Protein AF-A0A813K002-F1 (afdb_monomer_lite)

Sequence (263 aa):
MLYAHAAGFAHCDGTLGTASQSVSTLNSEQSSLESALAECVAQESSLQSTKNLLHEELTAYLQALQPPSSMMPEQRAPTPDMDDFIAQNLEFFKTLNSSYASLKEHISTVEAEVEAKTASCEQEELIFDAKFCLWKTEVENAKTNYLHCRQSAETLYEETLKTAHSNAEGRRADLEALRKVQCYLKMLLDGTTQEKMNECNDVQHTHSSLDIAEPQVPDINQVLLDGLGAPGSRVQCTAAGGGQSPESPYGTSPYGTSLTGRV

Foldseek 3Di:
DLVVLLVLLVVLVVLLVVLLVVLVVLVVVLVVLVVVLVVLVVVLVVLVVVLVVLVVVLVVVVVPDDQPDPDQDPDPDPDPSNVVNCVSNVVSVVVVVVVNVVSVVVSVVSVVVSVVSVVVSVVSVVVSQVSLLVSQVSLVVSVVSSVVSVVVSVVVSVVVVVVLVVVLVVVQVVVLVVQLVVQVVVCVVVDHDPVSNVVSVPDDDDSVVSDDDRDDRDDDPVVSSVSSDDRDPPHDNDPPDPPDPPDDDDDDDDDDDDPDDDD

Radius of gyration: 44.64 Å; chains: 1; bounding box: 105×26×134 Å

pLDDT: mean 87.49, std 17.19, range [30.66, 98.56]

Structure (mmCIF, N/CA/C/O backbone):
data_AF-A0A813K002-F1
#
_entry.id   AF-A0A813K002-F1
#
loop_
_atom_site.group_PDB
_atom_site.id
_atom_site.type_symbol
_atom_site.label_atom_id
_atom_site.label_alt_id
_atom_site.label_comp_id
_atom_site.label_asym_id
_atom_site.label_entity_id
_atom_site.label_seq_id
_atom_site.pdbx_PDB_ins_code
_atom_site.Cartn_x
_atom_site.Cartn_y
_atom_site.Cartn_z
_atom_site.occupancy
_atom_site.B_iso_or_equiv
_atom_site.auth_seq_id
_atom_site.auth_comp_id
_atom_site.auth_asym_id
_atom_site.auth_atom_id
_atom_site.pdbx_PDB_model_num
ATOM 1 N N . MET A 1 1 ? 25.008 7.504 -30.160 1.00 74.25 1 MET A N 1
ATOM 2 C CA . MET A 1 1 ? 23.577 7.206 -29.930 1.00 74.25 1 MET A CA 1
ATOM 3 C C . MET A 1 1 ? 23.386 6.013 -29.003 1.00 74.25 1 MET A C 1
ATOM 5 O O . MET A 1 1 ? 22.700 6.195 -28.016 1.00 74.25 1 MET A O 1
ATOM 9 N N . LEU A 1 2 ? 24.045 4.861 -29.204 1.00 80.75 2 LEU A N 1
ATOM 10 C CA . LEU A 1 2 ? 23.924 3.693 -28.301 1.00 80.75 2 LEU A CA 1
ATOM 11 C C . LEU A 1 2 ? 24.142 4.009 -26.808 1.00 80.75 2 LEU A C 1
ATOM 13 O O . LEU A 1 2 ? 23.328 3.628 -25.975 1.00 80.75 2 LEU A O 1
ATOM 17 N N . TYR A 1 3 ? 25.159 4.810 -26.473 1.00 80.94 3 TYR A N 1
ATOM 18 C CA . TYR A 1 3 ? 25.384 5.280 -25.097 1.00 80.94 3 TYR A CA 1
ATOM 19 C C . TYR A 1 3 ? 24.247 6.144 -24.521 1.00 80.94 3 TYR A C 1
ATOM 21 O O . TYR A 1 3 ? 24.050 6.163 -23.311 1.00 80.94 3 TYR A O 1
ATOM 29 N N . ALA A 1 4 ? 23.483 6.847 -25.363 1.00 81.25 4 ALA A N 1
ATOM 30 C CA . ALA A 1 4 ? 22.322 7.616 -24.913 1.00 81.25 4 ALA A CA 1
ATOM 31 C C . ALA A 1 4 ? 21.137 6.695 -24.575 1.00 81.25 4 ALA A C 1
ATOM 33 O O . ALA A 1 4 ? 20.413 6.969 -23.625 1.00 81.25 4 ALA A O 1
ATOM 34 N N . HIS A 1 5 ? 20.978 5.575 -25.287 1.00 84.75 5 HIS A N 1
ATOM 35 C CA . HIS A 1 5 ? 19.976 4.556 -24.946 1.00 84.75 5 HIS A CA 1
ATOM 36 C C . HIS A 1 5 ? 20.356 3.788 -23.680 1.00 84.75 5 HIS A C 1
ATOM 38 O O . HIS A 1 5 ? 19.490 3.517 -22.855 1.00 84.75 5 HIS A O 1
ATOM 44 N N . ALA A 1 6 ? 21.654 3.550 -23.458 1.00 80.19 6 ALA A N 1
ATOM 45 C CA . ALA A 1 6 ? 22.145 2.979 -22.205 1.00 80.19 6 ALA A CA 1
ATOM 46 C C . ALA A 1 6 ? 21.775 3.844 -20.977 1.00 80.19 6 ALA A C 1
ATOM 48 O O . ALA A 1 6 ? 21.464 3.315 -19.911 1.00 80.19 6 ALA A O 1
ATOM 49 N N . ALA A 1 7 ? 21.722 5.174 -21.134 1.00 87.62 7 ALA A N 1
ATOM 50 C CA . ALA A 1 7 ? 21.249 6.081 -20.085 1.00 87.62 7 ALA A CA 1
ATOM 51 C C . ALA A 1 7 ? 19.740 5.939 -19.787 1.00 87.62 7 ALA A C 1
ATOM 53 O O . ALA A 1 7 ? 19.305 6.275 -18.686 1.00 87.62 7 ALA A O 1
ATOM 54 N N . GLY A 1 8 ? 18.947 5.404 -20.725 1.00 92.44 8 GLY A N 1
ATOM 55 C CA . GLY A 1 8 ? 17.525 5.113 -20.522 1.00 92.44 8 GLY A CA 1
ATOM 56 C C . GLY A 1 8 ? 17.287 4.075 -19.423 1.00 92.44 8 GLY A C 1
ATOM 57 O O . GLY A 1 8 ? 16.381 4.240 -18.612 1.00 92.44 8 GLY A O 1
ATOM 58 N N . PHE A 1 9 ? 18.155 3.066 -19.313 1.00 94.94 9 PHE A N 1
ATOM 59 C CA . PHE A 1 9 ? 18.071 2.077 -18.234 1.00 94.94 9 PHE A CA 1
ATOM 60 C C . PHE A 1 9 ? 18.327 2.701 -16.859 1.00 94.94 9 PHE A C 1
ATOM 62 O O . PHE A 1 9 ? 17.550 2.484 -15.931 1.00 94.94 9 PHE A O 1
ATOM 69 N N . ALA A 1 10 ? 19.358 3.547 -16.754 1.00 93.19 10 ALA A N 1
ATOM 70 C CA . ALA A 1 10 ? 19.657 4.281 -15.526 1.00 93.19 10 ALA A CA 1
ATOM 71 C C . ALA A 1 10 ? 18.519 5.241 -15.134 1.00 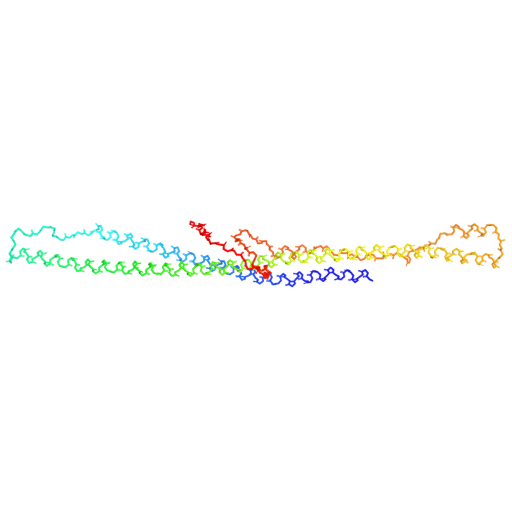93.19 10 ALA A C 1
ATOM 73 O O . ALA A 1 10 ? 18.250 5.432 -13.949 1.00 93.19 10 ALA A O 1
ATOM 74 N N . HIS A 1 11 ? 17.817 5.819 -16.116 1.00 95.25 11 HIS A N 1
ATOM 75 C CA . HIS A 1 11 ? 16.618 6.614 -15.861 1.00 95.25 11 HIS A CA 1
ATOM 76 C C . HIS A 1 11 ? 15.485 5.768 -15.259 1.00 95.25 11 HIS A C 1
ATOM 78 O O . HIS A 1 11 ? 14.897 6.185 -14.262 1.00 95.25 11 HIS A O 1
ATOM 84 N N . CYS A 1 12 ? 15.218 4.573 -15.799 1.00 97.31 12 CYS A N 1
ATOM 85 C CA . CYS A 1 12 ? 14.218 3.662 -15.233 1.00 97.31 12 CYS A CA 1
ATOM 86 C C . CYS A 1 12 ? 14.555 3.268 -13.787 1.00 97.31 12 CYS A C 1
ATOM 88 O O . CYS A 1 12 ? 13.679 3.315 -12.924 1.00 97.31 12 CYS A O 1
ATOM 90 N N . ASP A 1 13 ? 15.819 2.936 -13.506 1.00 96.31 13 ASP A N 1
ATOM 91 C CA . ASP A 1 13 ? 16.272 2.602 -12.150 1.00 96.31 13 ASP A CA 1
ATOM 92 C C . ASP A 1 13 ? 16.155 3.804 -11.198 1.00 96.31 13 ASP A C 1
ATOM 94 O O . ASP A 1 13 ? 15.746 3.648 -10.048 1.00 96.31 13 ASP A O 1
ATOM 98 N N . GLY A 1 14 ? 16.453 5.016 -11.678 1.00 96.25 14 GLY A N 1
ATOM 99 C CA . GLY A 1 14 ? 16.272 6.253 -10.918 1.00 96.25 14 GLY A CA 1
ATOM 100 C C . GLY A 1 14 ? 14.809 6.508 -10.547 1.00 96.25 14 GLY A C 1
ATOM 101 O O . GLY A 1 14 ? 14.509 6.768 -9.382 1.00 96.25 14 GLY A O 1
ATOM 102 N N . THR A 1 15 ? 13.891 6.364 -11.507 1.00 96.81 15 THR A N 1
ATOM 103 C CA . THR A 1 15 ? 12.445 6.498 -11.267 1.00 96.81 15 THR A CA 1
ATOM 104 C C . THR A 1 15 ? 11.938 5.438 -10.287 1.00 96.81 15 THR A C 1
ATOM 106 O O . THR A 1 15 ? 11.175 5.768 -9.378 1.00 96.81 15 THR A O 1
ATOM 109 N N . LEU A 1 16 ? 12.400 4.186 -10.405 1.00 97.50 16 LEU A N 1
ATOM 110 C CA . LEU A 1 16 ? 12.093 3.131 -9.432 1.00 97.50 16 LEU A CA 1
ATOM 111 C C . LEU A 1 16 ? 12.633 3.474 -8.038 1.00 97.50 16 LEU A C 1
ATOM 113 O O . LEU A 1 16 ? 11.936 3.266 -7.050 1.00 97.50 16 LEU A O 1
ATOM 117 N N . GLY A 1 17 ? 13.837 4.042 -7.945 1.00 97.12 17 GLY A N 1
ATOM 118 C CA . GLY A 1 17 ? 14.416 4.504 -6.684 1.00 97.12 17 GLY A CA 1
ATOM 119 C C . GLY A 1 17 ? 13.569 5.582 -6.000 1.00 97.12 17 GLY A C 1
ATOM 120 O O . GLY A 1 17 ? 13.331 5.506 -4.795 1.00 97.12 17 GLY A O 1
ATOM 121 N N . THR A 1 18 ? 13.052 6.555 -6.755 1.00 96.25 18 THR A N 1
ATOM 122 C CA . THR A 1 18 ? 12.118 7.563 -6.222 1.00 96.25 18 THR A CA 1
ATOM 123 C C . THR A 1 18 ? 10.795 6.935 -5.783 1.00 96.25 18 THR A C 1
ATOM 125 O O . THR A 1 18 ? 10.321 7.216 -4.681 1.00 96.25 18 THR A O 1
ATOM 128 N N . ALA A 1 19 ? 10.219 6.047 -6.598 1.00 96.44 19 ALA A N 1
ATOM 129 C CA . ALA A 1 19 ? 8.988 5.341 -6.247 1.00 96.44 19 ALA A CA 1
ATOM 130 C C . ALA A 1 19 ? 9.165 4.476 -4.985 1.00 96.44 19 ALA A C 1
ATOM 132 O O . ALA A 1 19 ? 8.300 4.467 -4.113 1.00 96.44 19 ALA A O 1
ATOM 133 N N . SER A 1 20 ? 10.320 3.823 -4.834 1.00 96.94 20 SER A N 1
ATOM 134 C CA . SER A 1 20 ? 10.667 3.010 -3.664 1.00 96.94 20 SER A CA 1
ATOM 135 C C . SER A 1 20 ? 10.669 3.816 -2.363 1.00 96.94 20 SER A C 1
ATOM 137 O O . SER A 1 20 ? 10.179 3.326 -1.348 1.00 96.94 20 SER A O 1
ATOM 139 N N . GLN A 1 21 ? 11.123 5.073 -2.385 1.00 95.94 21 GLN A N 1
ATOM 140 C CA . GLN A 1 21 ? 11.045 5.950 -1.209 1.00 95.94 21 GLN A CA 1
ATOM 141 C C . GLN A 1 21 ? 9.592 6.248 -0.821 1.00 95.94 21 GLN A C 1
ATOM 143 O O . GLN A 1 21 ? 9.239 6.155 0.353 1.00 95.94 21 GLN A O 1
ATOM 148 N N . SER A 1 22 ? 8.737 6.557 -1.801 1.00 95.00 22 SER A N 1
ATOM 149 C CA . SER A 1 22 ? 7.310 6.802 -1.556 1.00 95.00 22 SER A CA 1
ATOM 150 C C . SER A 1 22 ? 6.605 5.556 -1.011 1.00 95.00 22 SER A C 1
ATOM 152 O O . SER A 1 22 ? 5.901 5.641 -0.004 1.00 95.00 22 SER A O 1
ATOM 154 N N . VAL A 1 23 ? 6.866 4.393 -1.614 1.00 97.31 23 VAL A N 1
ATOM 155 C CA . VAL A 1 23 ? 6.368 3.092 -1.154 1.00 97.31 23 VAL A CA 1
ATOM 156 C C . VAL A 1 23 ? 6.836 2.788 0.269 1.00 97.31 23 VAL A C 1
ATOM 158 O O . VAL A 1 23 ? 6.033 2.349 1.086 1.00 97.31 23 VAL A O 1
ATOM 161 N N . SER A 1 24 ? 8.103 3.058 0.599 1.00 95.94 24 SER A N 1
ATOM 162 C CA . SER A 1 24 ? 8.643 2.839 1.945 1.00 95.94 24 SER A CA 1
ATOM 163 C C . SER A 1 24 ? 7.945 3.703 2.996 1.00 95.94 24 SER A C 1
ATOM 165 O O . SER A 1 24 ? 7.662 3.215 4.090 1.00 95.94 24 SER A O 1
ATOM 167 N N . THR A 1 25 ? 7.653 4.968 2.683 1.00 96.44 25 THR A N 1
ATOM 168 C CA . THR A 1 25 ? 6.896 5.850 3.583 1.00 96.44 25 THR A CA 1
ATOM 169 C C . THR A 1 25 ? 5.492 5.302 3.813 1.00 96.44 25 THR A C 1
ATOM 171 O O . THR A 1 25 ? 5.093 5.118 4.962 1.00 96.44 25 THR A O 1
ATOM 174 N N . LEU A 1 26 ? 4.775 4.947 2.743 1.00 96.56 26 LEU A N 1
ATOM 175 C CA . LEU A 1 26 ? 3.428 4.377 2.843 1.00 96.56 26 LEU A CA 1
ATOM 176 C C . LEU A 1 26 ? 3.405 3.058 3.627 1.00 96.56 26 LEU A C 1
ATOM 178 O O . LEU A 1 26 ? 2.508 2.858 4.441 1.00 96.56 26 LEU A O 1
ATOM 182 N N . ASN A 1 27 ? 4.414 2.202 3.446 1.00 95.69 27 ASN A N 1
ATOM 183 C CA . ASN A 1 27 ? 4.572 0.966 4.213 1.00 95.69 27 ASN A CA 1
ATOM 184 C C . ASN A 1 27 ? 4.783 1.247 5.713 1.00 95.69 27 ASN A C 1
ATOM 186 O O . ASN A 1 27 ? 4.230 0.581 6.583 1.00 95.69 27 ASN A O 1
ATOM 190 N N . SER A 1 28 ? 5.575 2.267 6.053 1.00 96.06 28 SER A N 1
ATOM 191 C CA . SER A 1 28 ? 5.755 2.643 7.461 1.00 96.06 28 SER A CA 1
ATOM 192 C C . SER A 1 28 ? 4.461 3.179 8.087 1.00 96.06 28 SER A C 1
ATOM 194 O O . SER A 1 28 ? 4.125 2.805 9.212 1.00 96.06 28 SER A O 1
ATOM 196 N N . GLU A 1 29 ? 3.689 3.978 7.342 1.00 96.19 29 GLU A N 1
ATOM 197 C CA . GLU A 1 29 ? 2.395 4.500 7.791 1.00 96.19 29 GLU A CA 1
ATOM 198 C C . GLU A 1 29 ? 1.380 3.371 8.008 1.00 96.19 29 GLU A C 1
ATOM 200 O O . GLU A 1 29 ? 0.818 3.257 9.098 1.00 96.19 29 GLU A O 1
ATOM 205 N N . GLN A 1 30 ? 1.182 2.500 7.012 1.00 95.56 30 GLN A N 1
ATOM 206 C CA . GLN A 1 30 ? 0.268 1.359 7.129 1.00 95.56 30 GLN A CA 1
ATOM 207 C C . GLN A 1 30 ? 0.668 0.436 8.289 1.00 95.56 30 GLN A C 1
ATOM 209 O O . GLN A 1 30 ? -0.208 -0.024 9.015 1.00 95.56 30 GLN A O 1
ATOM 214 N N . SER A 1 31 ? 1.964 0.198 8.511 1.00 95.12 31 SER A N 1
ATOM 215 C CA . SER A 1 31 ? 2.426 -0.683 9.595 1.00 95.12 31 SER A CA 1
ATOM 216 C C . SER A 1 31 ? 2.142 -0.085 10.979 1.00 95.12 31 SER A C 1
ATOM 218 O O . SER A 1 31 ? 1.815 -0.806 11.925 1.00 95.12 31 SER A O 1
ATOM 220 N N . SER A 1 32 ? 2.222 1.245 11.104 1.00 96.94 32 SER A N 1
ATOM 221 C CA . SER A 1 32 ? 1.835 1.937 12.339 1.00 96.94 32 SER A CA 1
ATOM 222 C C . SER A 1 32 ? 0.329 1.845 12.603 1.00 96.94 32 SER A C 1
ATOM 224 O O . SER A 1 32 ? -0.073 1.562 13.730 1.00 96.94 32 SER A O 1
ATOM 226 N N . LEU A 1 33 ? -0.497 1.986 11.561 1.00 97.31 33 LEU A N 1
ATOM 227 C CA . LEU A 1 33 ? -1.952 1.845 11.650 1.00 97.31 33 LEU A CA 1
ATOM 228 C C . LEU A 1 33 ? -2.377 0.409 11.966 1.00 97.31 33 LEU A C 1
ATOM 230 O O . LEU A 1 33 ? -3.287 0.206 12.758 1.00 97.31 33 LEU A O 1
ATOM 234 N N . GLU A 1 34 ? -1.686 -0.587 11.411 1.00 96.00 34 GLU A N 1
ATOM 235 C CA . GLU A 1 34 ? -1.917 -1.995 11.743 1.00 96.00 34 GLU A CA 1
ATOM 236 C C . GLU A 1 34 ? -1.689 -2.270 13.232 1.00 96.00 34 GLU A C 1
ATOM 238 O O . GLU A 1 34 ? -2.457 -2.995 13.864 1.00 96.00 34 GLU A O 1
ATOM 243 N N . SER A 1 35 ? -0.641 -1.665 13.795 1.00 97.25 35 SER A N 1
ATOM 244 C CA . SER A 1 35 ? -0.315 -1.791 15.216 1.00 97.25 35 SER A CA 1
ATOM 245 C C . SER A 1 35 ? -1.354 -1.093 16.097 1.00 97.25 35 SER A C 1
ATOM 247 O O . SER A 1 35 ? -1.772 -1.665 17.101 1.00 97.25 35 SER A O 1
ATOM 249 N N . ALA A 1 36 ? -1.802 0.105 15.702 1.00 97.38 36 ALA A N 1
ATOM 250 C CA . ALA A 1 36 ? -2.853 0.844 16.404 1.00 97.38 36 ALA A CA 1
ATOM 251 C C . ALA A 1 36 ? -4.180 0.070 16.414 1.00 97.38 36 ALA A C 1
ATOM 253 O O . ALA A 1 36 ? -4.740 -0.163 17.483 1.00 97.38 36 ALA A O 1
ATOM 254 N N . LEU A 1 37 ? -4.601 -0.452 15.256 1.00 97.38 37 LEU A N 1
ATOM 255 C CA . LEU A 1 37 ? -5.804 -1.275 15.141 1.00 97.38 37 LEU A CA 1
ATOM 256 C C . LEU A 1 37 ? -5.721 -2.523 16.030 1.00 97.38 37 LEU A C 1
ATOM 258 O O . LEU A 1 37 ? -6.678 -2.858 16.727 1.00 97.38 37 LEU A O 1
ATOM 262 N N . ALA A 1 38 ? -4.571 -3.205 16.046 1.00 97.81 38 ALA A N 1
ATOM 263 C CA . ALA A 1 38 ? -4.367 -4.370 16.903 1.00 97.81 38 ALA A CA 1
ATOM 264 C C . ALA A 1 38 ? -4.489 -4.023 18.398 1.00 97.81 38 ALA A C 1
ATOM 266 O O . ALA A 1 38 ? -5.084 -4.786 19.163 1.00 97.81 38 ALA A O 1
ATOM 267 N N . GLU A 1 39 ? -3.961 -2.871 18.817 1.00 98.31 39 GLU A N 1
ATOM 268 C CA . GLU A 1 39 ? -4.123 -2.373 20.183 1.00 98.31 39 GLU A CA 1
ATOM 269 C C . GLU A 1 39 ? -5.584 -2.008 20.486 1.00 98.31 39 GLU A C 1
ATOM 271 O O . GLU A 1 39 ? -6.092 -2.353 21.556 1.00 98.31 39 GLU A O 1
ATOM 276 N N . CYS A 1 40 ? -6.287 -1.375 19.543 1.00 98.56 40 CYS A N 1
ATOM 277 C CA . CYS A 1 40 ? -7.695 -1.025 19.694 1.00 98.56 40 CYS A CA 1
ATOM 278 C C . CYS A 1 40 ? -8.559 -2.267 19.939 1.00 98.56 40 CYS A C 1
ATOM 280 O O . CYS A 1 40 ? -9.283 -2.319 20.936 1.00 98.56 40 CYS A O 1
ATOM 282 N N . VAL A 1 41 ? -8.403 -3.295 19.100 1.00 98.12 41 VAL A N 1
ATOM 283 C CA . VAL A 1 41 ? -9.121 -4.575 19.217 1.00 98.12 41 VAL A CA 1
ATOM 284 C C . VAL A 1 41 ? -8.798 -5.281 20.540 1.00 98.12 41 VAL A C 1
ATOM 286 O O . VAL A 1 41 ? -9.680 -5.858 21.178 1.00 98.12 41 VAL A O 1
ATOM 289 N N . ALA A 1 42 ? -7.548 -5.212 21.011 1.00 98.56 42 ALA A N 1
ATOM 290 C CA . ALA A 1 42 ? -7.178 -5.775 22.310 1.00 98.56 42 ALA A CA 1
ATOM 291 C C . ALA A 1 42 ? -7.877 -5.054 23.479 1.00 98.56 42 ALA A C 1
ATOM 293 O O . ALA A 1 42 ? -8.360 -5.701 24.412 1.00 98.56 42 ALA A O 1
ATOM 294 N N . GLN A 1 43 ? -7.963 -3.722 23.425 1.00 98.38 43 GLN A N 1
ATOM 295 C CA . GLN A 1 43 ? -8.665 -2.920 24.431 1.00 98.38 43 GLN A CA 1
ATOM 296 C C . GLN A 1 43 ? -10.179 -3.177 24.411 1.00 98.38 43 GLN A C 1
ATOM 298 O O . GLN A 1 43 ? -10.778 -3.347 25.473 1.00 98.38 43 GLN A O 1
ATOM 303 N N . GLU A 1 44 ? -10.788 -3.268 23.227 1.00 98.25 44 GLU A N 1
ATOM 304 C CA . GLU A 1 44 ? -12.198 -3.644 23.062 1.00 98.25 44 GLU A CA 1
ATOM 305 C C . GLU A 1 44 ? -12.485 -5.015 23.692 1.00 98.25 44 GLU A C 1
ATOM 307 O O . GLU A 1 44 ? -13.396 -5.155 24.509 1.00 98.25 44 GLU A O 1
ATOM 312 N N . SER A 1 45 ? -11.650 -6.015 23.395 1.00 98.44 45 SER A N 1
ATOM 313 C CA . SER A 1 45 ? -11.770 -7.359 23.969 1.00 98.44 45 SER A CA 1
ATOM 314 C C . SER A 1 45 ? -11.670 -7.356 25.502 1.00 98.44 45 SER A C 1
ATOM 316 O O . SER A 1 45 ? -12.416 -8.067 26.189 1.00 98.44 45 SER A O 1
ATOM 318 N N . SER A 1 46 ? -10.794 -6.516 26.064 1.00 98.38 46 SER A N 1
ATOM 319 C CA . SER A 1 46 ? -10.690 -6.332 27.514 1.00 98.38 46 SER A CA 1
ATOM 320 C C . SER A 1 46 ? -11.968 -5.732 28.109 1.00 98.38 46 SER A C 1
ATOM 322 O O . SER A 1 46 ? -12.444 -6.225 29.131 1.00 98.38 46 SER A O 1
ATOM 324 N N . LEU A 1 47 ? -12.545 -4.700 27.486 1.00 98.44 47 LEU A N 1
ATOM 325 C CA . LEU A 1 47 ? -13.803 -4.093 27.942 1.00 98.44 47 LEU A CA 1
ATOM 326 C C . LEU A 1 47 ? -14.968 -5.082 27.853 1.00 98.44 47 LEU A C 1
ATOM 328 O O . LEU A 1 47 ? -15.758 -5.195 28.790 1.00 98.44 47 LEU A O 1
ATOM 332 N N . GLN A 1 48 ? -15.034 -5.865 26.776 1.00 98.38 48 GLN A N 1
ATOM 333 C CA . GLN A 1 48 ? -16.042 -6.909 26.615 1.00 98.38 48 GLN A CA 1
ATOM 334 C C . GLN A 1 48 ? -15.927 -7.985 27.706 1.00 98.38 48 GLN A C 1
ATOM 336 O O . GLN A 1 48 ? -16.940 -8.471 28.215 1.00 98.38 48 GLN A O 1
ATOM 341 N N . SER A 1 49 ? -14.704 -8.326 28.115 1.00 98.50 49 SER A N 1
ATOM 342 C CA . SER A 1 49 ? -14.465 -9.246 29.232 1.00 98.50 49 SER A CA 1
ATOM 343 C C . SER A 1 49 ? -14.948 -8.657 30.562 1.00 98.50 49 SER A C 1
ATOM 345 O O . SER A 1 49 ? -15.656 -9.333 31.307 1.00 98.50 49 SER A O 1
ATOM 347 N N . THR A 1 50 ? -14.648 -7.383 30.837 1.00 98.38 50 THR A N 1
ATOM 348 C CA . THR A 1 50 ? -15.143 -6.668 32.029 1.00 98.38 50 THR A CA 1
ATOM 349 C C . THR A 1 50 ? -16.668 -6.607 32.062 1.00 98.38 50 THR A C 1
ATOM 351 O O . THR A 1 50 ? -17.274 -6.885 33.096 1.00 98.38 50 THR A O 1
ATOM 354 N N . LYS A 1 51 ? -17.303 -6.304 30.924 1.00 98.25 51 LYS A N 1
ATOM 355 C CA . LYS A 1 51 ? -18.762 -6.316 30.779 1.00 98.25 51 LYS A CA 1
ATOM 356 C C . LYS A 1 51 ? -19.344 -7.671 31.181 1.00 98.25 51 LYS A C 1
ATOM 358 O O . LYS A 1 51 ? -20.283 -7.721 31.971 1.00 98.25 51 LYS A O 1
ATOM 363 N N . ASN A 1 52 ? -18.783 -8.761 30.657 1.00 98.19 52 ASN A N 1
ATOM 364 C CA . ASN A 1 52 ? -19.254 -10.112 30.960 1.00 98.19 52 ASN A CA 1
ATOM 365 C C . ASN A 1 52 ? -19.107 -10.437 32.456 1.00 98.19 52 ASN A C 1
ATOM 367 O O . ASN A 1 52 ? -20.060 -10.920 33.062 1.00 98.19 52 ASN A O 1
ATOM 371 N N . LEU A 1 53 ? -17.966 -10.094 33.065 1.00 98.38 53 LEU A N 1
ATOM 372 C CA . LEU A 1 53 ? -17.730 -10.294 34.499 1.00 98.38 53 LEU A CA 1
ATOM 373 C C . LEU A 1 53 ? -18.734 -9.530 35.374 1.00 98.38 53 LEU A C 1
ATOM 375 O O . LEU A 1 53 ? -19.245 -10.090 36.338 1.00 98.38 53 LEU A O 1
ATOM 379 N N . LEU A 1 54 ? -19.067 -8.281 35.032 1.00 98.00 54 LEU A N 1
ATOM 380 C CA . LEU A 1 54 ? -20.065 -7.501 35.776 1.00 98.00 54 LEU A CA 1
ATOM 381 C C . LEU A 1 54 ? -21.477 -8.097 35.661 1.00 98.00 54 LEU A C 1
ATOM 383 O O . LEU A 1 54 ? -22.233 -8.102 36.634 1.00 98.00 54 LEU A O 1
ATOM 387 N N . HIS A 1 55 ? -21.839 -8.628 34.490 1.00 97.94 55 HIS A N 1
ATOM 388 C CA . HIS A 1 55 ? -23.106 -9.348 34.303 1.00 97.94 55 HIS A CA 1
ATOM 389 C C . HIS A 1 55 ? -23.157 -10.643 35.128 1.00 97.94 55 HIS A C 1
ATOM 391 O O . HIS A 1 55 ? -24.187 -10.953 35.739 1.00 97.94 55 HIS A O 1
ATOM 397 N N . GLU A 1 56 ? -22.050 -11.384 35.195 1.00 98.12 56 GLU A N 1
ATOM 398 C CA . GLU A 1 56 ? -21.913 -12.561 36.059 1.00 98.12 56 GLU A CA 1
ATOM 399 C C . GLU A 1 56 ? -22.004 -12.185 37.545 1.00 98.12 56 GLU A C 1
ATOM 401 O O . GLU A 1 56 ? -22.725 -12.842 38.297 1.00 98.12 56 GLU A O 1
ATOM 406 N N . GLU A 1 57 ? -21.352 -11.096 37.962 1.00 97.69 57 GLU A N 1
ATOM 407 C CA . GLU A 1 57 ? -21.399 -10.584 39.334 1.00 97.69 57 GLU A CA 1
ATOM 408 C C . GLU A 1 57 ? -22.817 -10.171 39.734 1.00 97.69 57 GLU A C 1
ATOM 410 O O . GLU A 1 57 ? -23.298 -10.579 40.791 1.00 97.69 57 GLU A O 1
ATOM 415 N N . LEU A 1 58 ? -23.531 -9.431 38.879 1.00 97.44 58 LEU A N 1
ATOM 416 C CA . LEU A 1 58 ? -24.929 -9.079 39.128 1.00 97.44 58 LEU A CA 1
ATOM 417 C C . LEU A 1 58 ? -25.812 -10.327 39.236 1.00 97.44 58 LEU A C 1
ATOM 419 O O . LEU A 1 58 ? -26.676 -10.406 40.113 1.00 97.44 58 LEU A O 1
ATOM 423 N N . THR A 1 59 ? -25.587 -11.319 38.375 1.00 97.88 59 THR A N 1
ATOM 424 C CA . THR A 1 59 ? -26.320 -12.589 38.417 1.00 97.88 59 THR A CA 1
ATOM 425 C C . THR A 1 59 ? -26.070 -13.325 39.734 1.00 97.88 59 THR A C 1
ATOM 427 O O . THR A 1 59 ? -27.024 -13.737 40.396 1.00 97.88 59 THR A O 1
ATOM 430 N N . ALA A 1 60 ? -24.808 -13.445 40.149 1.00 97.12 60 ALA A N 1
ATOM 431 C CA . ALA A 1 60 ? -24.427 -14.080 41.405 1.00 97.12 60 ALA A CA 1
ATOM 432 C C . ALA A 1 60 ? -24.973 -13.317 42.622 1.00 97.12 60 ALA A C 1
ATOM 434 O O . ALA A 1 60 ? -25.508 -13.933 43.544 1.00 97.12 60 ALA A O 1
ATOM 435 N N . TYR A 1 61 ? -24.905 -11.982 42.599 1.00 96.00 61 TYR A N 1
ATOM 436 C CA . TYR A 1 61 ? -25.466 -11.113 43.629 1.00 96.00 61 TYR A CA 1
ATOM 437 C C . TYR A 1 61 ? -26.957 -11.390 43.822 1.00 96.00 61 TYR A C 1
ATOM 439 O O . TYR A 1 61 ? -27.383 -11.676 44.938 1.00 96.00 61 TYR A O 1
ATOM 447 N N . LEU A 1 62 ? -27.736 -11.388 42.734 1.00 95.00 62 LEU A N 1
ATOM 448 C CA . LEU A 1 62 ? -29.176 -11.649 42.777 1.00 95.00 62 LEU A CA 1
ATOM 449 C C . LEU A 1 62 ? -29.508 -13.071 43.253 1.00 95.00 62 LEU A C 1
ATOM 451 O O . LEU A 1 62 ? -30.490 -13.258 43.970 1.00 95.00 62 LEU A O 1
ATOM 455 N N . GLN A 1 63 ? -28.696 -14.067 42.890 1.00 95.12 63 GLN A N 1
ATOM 456 C CA . GLN A 1 63 ? -28.868 -15.456 43.333 1.00 95.12 63 GLN A CA 1
ATOM 457 C C . GLN A 1 63 ? -28.532 -15.667 44.816 1.00 95.12 63 GLN A C 1
ATOM 459 O O . GLN A 1 63 ? -29.105 -16.552 45.450 1.00 95.12 63 GLN A O 1
ATOM 464 N N . ALA A 1 64 ? -27.620 -14.869 45.375 1.00 93.88 64 ALA A N 1
ATOM 465 C CA . ALA A 1 64 ? -27.196 -14.969 46.769 1.00 93.88 64 ALA A CA 1
ATOM 466 C C . ALA A 1 64 ? -28.158 -14.287 47.760 1.00 93.88 64 ALA A C 1
ATOM 468 O O . ALA A 1 64 ? -28.013 -14.455 48.973 1.00 93.88 64 ALA A O 1
ATOM 469 N N . LEU A 1 65 ? -29.131 -13.511 47.274 1.00 91.69 65 LEU A N 1
ATOM 470 C CA . LEU A 1 65 ? -30.062 -12.768 48.120 1.00 91.69 65 LEU A CA 1
ATOM 471 C C . LEU A 1 65 ? -30.928 -13.696 48.981 1.00 91.69 65 LEU A C 1
ATOM 473 O O . LEU A 1 65 ? -31.647 -14.558 48.476 1.00 91.69 65 LEU A O 1
ATOM 477 N N . GLN A 1 66 ? -30.929 -13.445 50.292 1.00 88.19 66 GLN A N 1
ATOM 478 C CA . GLN A 1 66 ? -31.817 -14.101 51.251 1.00 88.19 66 GLN A CA 1
ATOM 479 C C . GLN A 1 66 ? -32.635 -13.051 52.017 1.00 88.19 66 GLN A C 1
ATOM 481 O O . GLN A 1 66 ? -32.091 -12.392 52.904 1.00 88.19 66 GLN A O 1
ATOM 486 N N . PRO A 1 67 ? -33.925 -12.851 51.685 1.00 85.25 67 PRO A N 1
ATOM 487 C CA . PRO A 1 67 ? -34.768 -11.910 52.415 1.00 85.25 67 PRO A CA 1
ATOM 488 C C . PRO A 1 67 ? -35.001 -12.386 53.868 1.00 85.25 67 PRO A C 1
ATOM 490 O O . PRO A 1 67 ? -35.220 -13.582 54.074 1.00 85.25 67 PRO A O 1
ATOM 493 N N . PRO A 1 68 ? -35.024 -11.487 54.877 1.00 83.19 68 PRO A N 1
ATOM 494 C CA . PRO A 1 68 ? -35.090 -11.853 56.304 1.00 83.19 68 PRO A CA 1
ATOM 495 C C . PRO A 1 68 ? -36.351 -12.616 56.751 1.00 83.19 68 PRO A C 1
ATOM 497 O O . PRO A 1 68 ? -36.348 -13.236 57.809 1.00 83.19 68 PRO A O 1
ATOM 500 N N . SER A 1 69 ? -37.426 -12.563 55.958 1.00 76.81 69 SER A N 1
ATOM 501 C CA . SER A 1 69 ? -38.841 -12.547 56.363 1.00 76.81 69 SER A CA 1
ATOM 502 C C . SER A 1 69 ? -39.722 -12.813 55.140 1.00 76.81 69 SER A C 1
ATOM 504 O O . SER A 1 69 ? -40.314 -11.870 54.626 1.00 76.81 69 SER A O 1
ATOM 506 N N . SER A 1 70 ? -39.806 -14.044 54.619 1.00 70.31 70 SER A N 1
ATOM 507 C CA . SER A 1 70 ? -40.749 -14.365 53.529 1.00 70.31 70 SER A CA 1
ATOM 508 C C . SER A 1 70 ? -42.190 -14.579 54.012 1.00 70.31 70 SER A C 1
ATOM 510 O O . SER A 1 70 ? -43.114 -14.600 53.197 1.00 70.31 70 SER A O 1
ATOM 512 N N . MET A 1 71 ? -42.403 -14.719 55.327 1.00 76.88 71 MET A N 1
ATOM 513 C CA . MET A 1 71 ? -43.716 -14.941 55.927 1.00 76.88 71 MET A CA 1
ATOM 514 C C . MET A 1 71 ? -44.161 -13.702 56.697 1.00 76.88 71 MET A C 1
ATOM 516 O O . MET A 1 71 ? -43.640 -13.381 57.761 1.00 76.88 71 MET A O 1
ATOM 520 N N . MET A 1 72 ? -45.165 -13.022 56.151 1.00 84.06 72 MET A N 1
ATOM 521 C CA . MET A 1 72 ? -45.880 -11.959 56.850 1.00 84.06 72 MET A CA 1
ATOM 522 C C . MET A 1 72 ? -46.491 -12.508 58.154 1.00 84.06 72 MET A C 1
ATOM 524 O O . MET A 1 72 ? -47.079 -13.594 58.110 1.00 84.06 72 MET A O 1
ATOM 528 N N . PRO A 1 73 ? -46.406 -11.781 59.285 1.00 89.62 73 PRO A N 1
ATOM 529 C CA . PRO A 1 73 ? -47.028 -12.202 60.538 1.00 89.62 73 PRO A CA 1
ATOM 530 C C . PRO A 1 73 ? -48.524 -12.496 60.376 1.00 89.62 73 PRO A C 1
ATOM 532 O O . PRO A 1 73 ? -49.234 -11.808 59.636 1.00 89.62 73 PRO A O 1
ATOM 535 N N . GLU A 1 74 ? -49.008 -13.521 61.082 1.00 88.12 74 GLU A N 1
ATOM 536 C CA . GLU A 1 74 ? -50.392 -14.007 60.980 1.00 88.12 74 GLU A CA 1
ATOM 537 C C . GLU A 1 74 ? -51.406 -12.924 61.380 1.00 88.12 74 GLU A C 1
ATOM 539 O O . GLU A 1 74 ? -52.429 -12.720 60.718 1.00 88.12 74 GLU A O 1
ATOM 544 N N . GLN A 1 75 ? -51.080 -12.161 62.425 1.00 88.44 75 GLN A N 1
ATOM 545 C CA . GLN A 1 75 ? -51.892 -11.046 62.878 1.00 88.44 75 GLN A CA 1
ATOM 546 C C . GLN A 1 75 ? -51.530 -9.766 62.115 1.00 88.44 75 GLN A C 1
ATOM 548 O O . GLN A 1 75 ? -50.509 -9.130 62.358 1.00 88.44 75 GLN A O 1
ATOM 553 N N . ARG A 1 76 ? -52.418 -9.348 61.208 1.00 85.62 76 ARG A N 1
ATOM 554 C CA . ARG A 1 76 ? -52.288 -8.097 60.440 1.00 85.62 76 ARG A CA 1
ATOM 555 C C . ARG A 1 76 ? -52.794 -6.892 61.231 1.00 85.62 76 ARG A C 1
ATOM 557 O O . ARG A 1 76 ? -53.798 -6.279 60.877 1.00 85.62 76 ARG A O 1
ATOM 564 N N . ALA A 1 77 ? -52.117 -6.590 62.328 1.00 88.75 77 ALA A N 1
ATOM 565 C CA . ALA A 1 77 ? -52.407 -5.456 63.195 1.00 88.75 77 ALA A CA 1
ATOM 566 C C . ALA A 1 77 ? -51.092 -4.802 63.659 1.00 88.75 77 ALA A C 1
ATOM 568 O O . ALA A 1 77 ? -50.034 -5.393 63.450 1.00 88.75 77 ALA A O 1
ATOM 569 N N . PRO A 1 78 ? -51.135 -3.611 64.284 1.00 90.19 78 PRO A N 1
ATOM 570 C CA . PRO A 1 78 ? -49.966 -2.998 64.912 1.00 90.19 78 PRO A CA 1
ATOM 571 C C . PRO A 1 78 ? -49.518 -3.842 66.113 1.00 90.19 78 PRO A C 1
ATOM 573 O O . PRO A 1 78 ? -50.017 -3.686 67.230 1.00 90.19 78 PRO A O 1
ATOM 576 N N . THR A 1 79 ? -48.640 -4.802 65.850 1.00 93.00 79 THR A N 1
ATOM 577 C CA . THR A 1 79 ? -48.027 -5.693 66.834 1.00 93.00 79 THR A CA 1
ATOM 578 C C . THR A 1 79 ? -46.507 -5.566 66.741 1.00 93.00 79 THR A C 1
ATOM 580 O O . THR A 1 79 ? -46.002 -5.253 65.661 1.00 93.00 79 THR A O 1
ATOM 583 N N . PRO A 1 80 ? -45.764 -5.865 67.822 1.00 92.12 80 PRO A N 1
ATOM 584 C CA . PRO A 1 80 ? -44.301 -5.877 67.778 1.00 92.12 80 PRO A CA 1
ATOM 585 C C . PRO A 1 80 ? -43.738 -6.754 66.647 1.00 92.12 80 PRO A C 1
ATOM 587 O O . PRO A 1 80 ? -42.843 -6.323 65.931 1.00 92.12 80 PRO A O 1
ATOM 590 N N . ASP A 1 81 ? -44.333 -7.930 66.407 1.00 89.44 81 ASP A N 1
ATOM 591 C CA . ASP A 1 81 ? -43.920 -8.833 65.321 1.00 89.44 81 ASP A CA 1
ATOM 592 C C . ASP A 1 81 ? -44.096 -8.206 63.925 1.00 89.44 81 ASP A C 1
ATOM 594 O O . ASP A 1 81 ? -43.296 -8.450 63.020 1.00 89.44 81 ASP A O 1
ATOM 598 N N . MET A 1 82 ? -45.148 -7.401 63.728 1.00 90.06 82 MET A N 1
ATOM 599 C CA . MET A 1 82 ? -45.375 -6.677 62.475 1.00 90.06 82 MET A CA 1
ATOM 600 C C . MET A 1 82 ? -44.393 -5.514 62.312 1.00 90.06 82 MET A C 1
ATOM 602 O O . MET A 1 82 ? -43.872 -5.314 61.213 1.00 90.06 82 MET A O 1
ATOM 606 N N . ASP A 1 83 ? -44.108 -4.782 63.389 1.00 90.69 83 ASP A N 1
ATOM 607 C CA . ASP A 1 83 ? -43.127 -3.694 63.381 1.00 90.69 83 ASP A CA 1
ATOM 608 C C . ASP A 1 83 ? -41.721 -4.225 63.042 1.00 90.69 83 ASP A C 1
ATOM 610 O O . ASP A 1 83 ? -41.053 -3.680 62.159 1.00 90.69 83 ASP A O 1
ATOM 614 N N . ASP A 1 84 ? -41.314 -5.343 63.653 1.00 90.00 84 ASP A N 1
ATOM 615 C CA . ASP A 1 84 ? -40.039 -6.015 63.380 1.00 90.00 84 ASP A CA 1
ATOM 616 C C . ASP A 1 84 ? -39.964 -6.540 61.940 1.00 90.00 84 ASP A C 1
ATOM 618 O O . ASP A 1 84 ? -38.957 -6.341 61.254 1.00 90.00 84 ASP A O 1
ATOM 622 N N . PHE A 1 85 ? -41.039 -7.166 61.444 1.00 91.25 85 PHE A N 1
ATOM 623 C CA . PHE A 1 85 ? -41.121 -7.634 60.059 1.00 91.25 85 PHE A CA 1
ATOM 624 C C . PHE A 1 85 ? -40.945 -6.485 59.056 1.00 91.25 85 PHE A C 1
ATOM 626 O O . PHE A 1 85 ? -40.178 -6.615 58.095 1.00 91.25 85 PHE A O 1
ATOM 633 N N . ILE A 1 86 ? -41.641 -5.360 59.267 1.00 89.69 86 ILE A N 1
ATOM 634 C CA . ILE A 1 86 ? -41.556 -4.181 58.396 1.00 89.69 86 ILE A CA 1
ATOM 635 C C . ILE A 1 86 ? -40.153 -3.576 58.461 1.00 89.69 86 ILE A C 1
ATOM 637 O O . ILE A 1 86 ? -39.571 -3.295 57.413 1.00 89.69 86 ILE A O 1
ATOM 641 N N . ALA A 1 87 ? -39.593 -3.396 59.660 1.00 90.94 87 ALA A N 1
ATOM 642 C CA . ALA A 1 87 ? -38.277 -2.790 59.841 1.00 90.94 87 ALA A CA 1
ATOM 643 C C . ALA A 1 87 ? -37.162 -3.612 59.172 1.00 90.94 87 ALA A C 1
ATOM 645 O O . ALA A 1 87 ? -36.340 -3.050 58.445 1.00 90.94 87 ALA A O 1
ATOM 646 N N . GLN A 1 88 ? -37.164 -4.938 59.348 1.00 90.56 88 GLN A N 1
ATOM 647 C CA . GLN A 1 88 ? -36.154 -5.827 58.761 1.00 90.56 88 GLN A CA 1
ATOM 648 C C . GLN A 1 88 ? -36.243 -5.885 57.233 1.00 90.56 88 GLN A C 1
ATOM 650 O O . GLN A 1 88 ? -35.220 -5.800 56.553 1.00 90.56 88 GLN A O 1
ATOM 655 N N . ASN A 1 89 ? -37.456 -5.991 56.677 1.00 90.06 89 ASN A N 1
ATOM 656 C CA . ASN A 1 89 ? -37.636 -5.978 55.225 1.00 90.06 89 ASN A CA 1
ATOM 657 C C . ASN A 1 89 ? -37.264 -4.619 54.625 1.00 90.06 89 ASN A C 1
ATOM 659 O O . ASN A 1 89 ? -36.594 -4.571 53.595 1.00 90.06 89 ASN A O 1
ATOM 663 N N . LEU A 1 90 ? -37.658 -3.514 55.268 1.00 91.19 90 LEU A N 1
ATOM 664 C CA . LEU A 1 90 ? -37.304 -2.171 54.815 1.00 91.19 90 LEU A CA 1
ATOM 665 C C . LEU A 1 90 ? -35.784 -1.995 54.738 1.00 91.19 90 LEU A C 1
ATOM 667 O O . LEU A 1 90 ? -35.288 -1.471 53.743 1.00 91.19 90 LEU A O 1
ATOM 671 N N 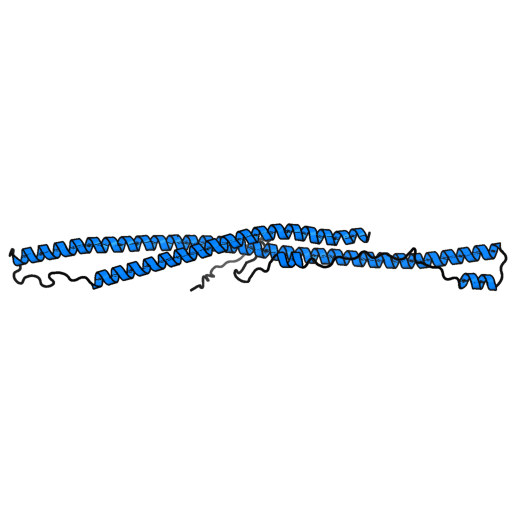. GLU A 1 91 ? -35.053 -2.428 55.764 1.00 90.19 91 GLU A N 1
ATOM 672 C CA . GLU A 1 91 ? -33.595 -2.317 55.779 1.00 90.19 91 GLU A CA 1
ATOM 673 C C . GLU A 1 91 ? -32.943 -3.209 54.716 1.00 90.19 91 GLU A C 1
ATOM 675 O O . GLU A 1 91 ? -32.123 -2.728 53.934 1.00 90.19 91 GLU A O 1
ATOM 680 N N . PHE A 1 92 ? -33.390 -4.464 54.591 1.00 92.12 92 PHE A N 1
ATOM 681 C CA . PHE A 1 92 ? -32.928 -5.372 53.539 1.00 92.12 92 PHE A CA 1
ATOM 682 C C . PHE A 1 92 ? -33.104 -4.770 52.137 1.00 92.12 92 PHE A C 1
ATOM 684 O O . PHE A 1 92 ? -32.154 -4.730 51.353 1.00 92.12 92 PHE A O 1
ATOM 691 N N . PHE A 1 93 ? -34.297 -4.250 51.821 1.00 90.94 93 PHE A N 1
ATOM 692 C CA . PHE A 1 93 ? -34.570 -3.674 50.503 1.00 90.94 93 PHE A CA 1
ATOM 693 C C . PHE A 1 93 ? -33.829 -2.359 50.254 1.00 90.94 93 PHE A C 1
ATOM 695 O O . PHE A 1 93 ? -33.489 -2.079 49.106 1.00 90.94 93 PHE A O 1
ATOM 702 N N . LYS A 1 94 ? -33.520 -1.567 51.289 1.00 91.94 94 LYS A N 1
ATOM 703 C CA . LYS A 1 94 ? -32.658 -0.383 51.143 1.00 91.94 94 LYS A CA 1
ATOM 704 C C . LYS A 1 94 ? -31.243 -0.770 50.724 1.00 91.94 94 LYS A C 1
ATOM 706 O O . LYS A 1 94 ? -30.731 -0.209 49.754 1.00 91.94 94 LYS A O 1
ATOM 711 N N . THR A 1 95 ? -30.624 -1.727 51.419 1.00 89.38 95 THR A N 1
ATOM 712 C CA . THR A 1 95 ? -29.278 -2.209 51.074 1.00 89.38 95 THR A CA 1
ATOM 713 C C . THR A 1 95 ? -29.270 -2.841 49.688 1.00 89.38 95 THR A C 1
ATOM 715 O O . THR A 1 95 ? -28.415 -2.509 48.867 1.00 89.38 95 THR A O 1
ATOM 718 N N . LEU A 1 96 ? -30.267 -3.684 49.399 1.00 92.25 96 LEU A N 1
ATOM 719 C CA . LEU A 1 96 ? -30.421 -4.324 48.099 1.00 92.25 96 LEU A CA 1
ATOM 720 C C . LEU A 1 96 ? -30.535 -3.308 46.968 1.00 92.25 96 LEU A C 1
ATOM 722 O O . LEU A 1 96 ? -29.827 -3.419 45.971 1.00 92.25 96 LEU A O 1
ATOM 726 N N . ASN A 1 97 ? -31.396 -2.301 47.129 1.00 92.75 97 ASN A N 1
ATOM 727 C CA . ASN A 1 97 ? -31.593 -1.269 46.119 1.00 92.75 97 ASN A CA 1
ATOM 728 C C . ASN A 1 97 ? -30.292 -0.507 45.834 1.00 92.75 97 ASN A C 1
ATOM 730 O O . ASN A 1 97 ? -30.003 -0.228 44.676 1.00 92.75 97 ASN A O 1
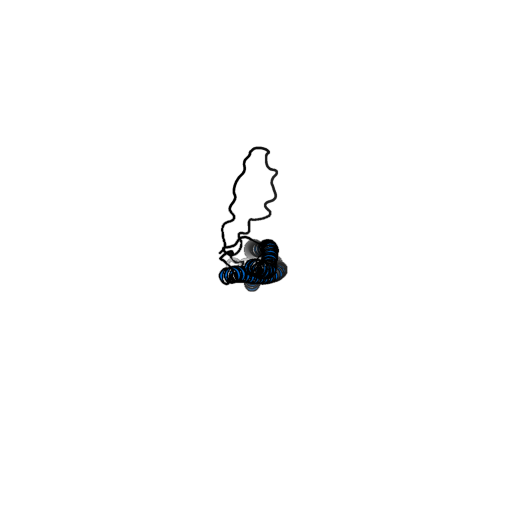ATOM 734 N N . SER A 1 98 ? -29.496 -0.217 46.867 1.00 92.38 98 SER A N 1
ATOM 735 C CA . SER A 1 98 ? -28.205 0.462 46.716 1.00 92.38 98 SER A CA 1
ATOM 736 C C . SER A 1 98 ? -27.198 -0.370 45.909 1.00 92.38 98 SER A C 1
ATOM 738 O O . SER A 1 98 ? -26.679 0.097 44.896 1.00 92.38 98 SER A O 1
ATOM 740 N N . SER A 1 99 ? -26.958 -1.627 46.302 1.00 93.00 99 SER A N 1
ATOM 741 C CA . SER A 1 99 ? -26.002 -2.508 45.610 1.00 93.00 99 SER A CA 1
ATOM 742 C C . SER A 1 99 ? -26.452 -2.860 44.192 1.00 93.00 99 SER A C 1
ATOM 744 O O . SER A 1 99 ? -25.646 -2.820 43.265 1.00 93.00 99 SER A O 1
ATOM 746 N N . TYR A 1 100 ? -27.743 -3.150 44.005 1.00 95.62 100 TYR A N 1
ATOM 747 C CA . TYR A 1 100 ? -28.311 -3.407 42.684 1.00 95.62 100 TYR A CA 1
ATOM 748 C C . TYR A 1 100 ? -28.171 -2.191 41.761 1.00 95.62 100 TYR A C 1
ATOM 750 O O . TYR A 1 100 ? -27.754 -2.341 40.613 1.00 95.62 100 TYR A O 1
ATOM 758 N N . ALA A 1 101 ? -28.490 -0.987 42.254 1.00 96.50 101 ALA A N 1
ATOM 759 C CA . ALA A 1 101 ? -28.344 0.241 41.478 1.00 96.50 101 ALA A CA 1
ATOM 760 C C . ALA A 1 101 ? -26.884 0.480 41.070 1.00 96.50 101 ALA A C 1
ATOM 762 O O . ALA A 1 101 ? -26.635 0.768 39.903 1.00 96.50 101 ALA A O 1
ATOM 763 N N . SER A 1 102 ? -25.933 0.281 41.989 1.00 96.00 102 SER A N 1
ATOM 764 C CA . SER A 1 102 ? -24.500 0.440 41.715 1.00 96.00 102 SER A CA 1
ATOM 765 C C . SER A 1 102 ? -23.985 -0.546 40.658 1.00 96.00 102 SER A C 1
ATOM 767 O O . SER A 1 102 ? -23.354 -0.123 39.692 1.00 96.00 102 SER A O 1
ATOM 769 N N . LEU A 1 103 ? -24.301 -1.843 40.770 1.00 96.19 103 LEU A N 1
ATOM 770 C CA . LEU A 1 103 ? -23.900 -2.840 39.764 1.00 96.19 103 LEU A CA 1
ATOM 771 C C . LEU A 1 103 ? -24.510 -2.538 38.392 1.00 96.19 103 LEU A C 1
ATOM 773 O O . LEU A 1 103 ? -23.837 -2.638 37.368 1.00 96.19 103 LEU A O 1
ATOM 777 N N . LYS A 1 104 ? -25.780 -2.125 38.365 1.00 97.88 104 LYS A N 1
ATOM 778 C CA . LYS A 1 104 ? -26.461 -1.747 37.125 1.00 97.88 104 LYS A CA 1
ATOM 779 C C . LYS A 1 104 ? -25.835 -0.509 36.477 1.00 97.88 104 LYS A C 1
ATOM 781 O O . LYS A 1 104 ? -25.709 -0.468 35.256 1.00 97.88 104 LYS A O 1
ATOM 786 N N . GLU A 1 105 ? -25.445 0.482 37.272 1.00 97.69 105 GLU A N 1
ATOM 787 C CA . GLU A 1 105 ? -24.743 1.677 36.796 1.00 97.69 105 GLU A CA 1
ATOM 788 C C . GLU A 1 105 ? -23.369 1.330 36.210 1.00 97.69 105 GLU A C 1
ATOM 790 O O . GLU A 1 105 ? -23.032 1.797 35.121 1.00 97.69 105 GLU A O 1
ATOM 795 N N . HIS A 1 106 ? -22.605 0.452 36.868 1.00 97.50 106 HIS A N 1
ATOM 796 C CA . HIS A 1 106 ? -21.322 -0.028 36.347 1.00 97.50 106 HIS A CA 1
ATOM 797 C C . HIS A 1 106 ? -21.483 -0.779 35.022 1.00 97.50 106 HIS A C 1
ATOM 799 O O . HIS A 1 106 ? -20.757 -0.492 34.073 1.00 97.50 106 HIS A O 1
ATOM 805 N N . ILE A 1 107 ? -22.460 -1.689 34.924 1.00 98.38 107 ILE A N 1
ATOM 806 C CA . ILE A 1 107 ? -22.766 -2.392 33.669 1.00 98.38 107 ILE A CA 1
ATOM 807 C C . ILE A 1 107 ? -23.105 -1.386 32.570 1.00 98.38 107 ILE A C 1
ATOM 809 O O . ILE A 1 107 ? -22.504 -1.438 31.503 1.00 98.38 107 ILE A O 1
ATOM 813 N N . SER A 1 108 ? -24.011 -0.440 32.838 1.00 98.38 108 SER A N 1
ATOM 814 C CA . SER A 1 108 ? -24.404 0.576 31.856 1.00 98.38 108 SER A CA 1
ATOM 815 C C . SER A 1 108 ? -23.222 1.436 31.399 1.00 98.38 108 SER A C 1
ATOM 817 O O . SER A 1 108 ? -23.185 1.849 30.242 1.00 98.38 108 SER A O 1
ATOM 819 N N . THR A 1 109 ? -22.278 1.719 32.297 1.00 98.38 109 THR A N 1
ATOM 820 C CA . THR A 1 109 ? -21.074 2.500 31.990 1.00 98.38 109 THR A CA 1
ATOM 821 C C . THR A 1 109 ? -20.146 1.711 31.072 1.00 98.38 109 THR A C 1
ATOM 823 O O . THR A 1 109 ? -19.794 2.199 30.003 1.00 98.38 109 THR A O 1
ATOM 826 N N . VAL A 1 110 ? -19.816 0.465 31.428 1.00 98.50 110 VAL A N 1
ATOM 827 C CA . VAL A 1 110 ? -18.936 -0.386 30.609 1.00 98.50 110 VAL A CA 1
ATOM 828 C C . VAL A 1 110 ? -19.586 -0.736 29.269 1.00 98.50 110 VAL A C 1
ATOM 830 O O . VAL A 1 110 ? -18.898 -0.834 28.261 1.00 98.50 110 VAL A O 1
ATOM 833 N N . GLU A 1 111 ? -20.910 -0.883 29.207 1.00 98.50 111 GLU A N 1
ATOM 834 C CA . GLU A 1 111 ? -21.624 -1.070 27.939 1.00 98.50 111 GLU A CA 1
ATOM 835 C C . GLU A 1 111 ? -21.461 0.124 26.996 1.00 98.50 111 GLU A C 1
ATOM 837 O O . GLU A 1 111 ? -21.179 -0.083 25.816 1.00 98.50 111 GLU A O 1
ATOM 842 N N . ALA A 1 112 ? -21.563 1.349 27.517 1.00 98.38 112 ALA A N 1
ATOM 843 C CA . ALA A 1 112 ? -21.306 2.556 26.738 1.00 98.38 112 ALA A CA 1
ATOM 844 C C . ALA A 1 112 ? -19.828 2.672 26.318 1.00 98.38 112 ALA A C 1
ATOM 846 O O . ALA A 1 112 ? -19.538 3.108 25.205 1.00 98.38 112 ALA A O 1
ATOM 847 N N . GLU A 1 113 ? -18.887 2.258 27.175 1.00 98.38 113 GLU A N 1
ATOM 848 C CA . GLU A 1 113 ? -17.456 2.218 26.841 1.00 98.38 113 GLU A CA 1
ATOM 849 C C . GLU A 1 113 ? -17.144 1.197 25.742 1.00 98.38 113 GLU A C 1
ATOM 851 O O . GLU A 1 113 ? -16.375 1.510 24.835 1.00 98.38 113 GLU A O 1
ATOM 856 N N . VAL A 1 114 ? -17.751 0.004 25.790 1.00 98.44 114 VAL A N 1
ATOM 857 C CA . VAL A 1 114 ? -17.631 -1.007 24.728 1.00 98.44 114 VAL A CA 1
ATOM 858 C C . VAL A 1 114 ? -18.156 -0.441 23.414 1.00 98.44 114 VAL A C 1
ATOM 860 O O . VAL A 1 114 ? -17.425 -0.457 22.435 1.00 98.44 114 VAL A O 1
ATOM 863 N N . GLU A 1 115 ? -19.370 0.118 23.393 1.00 98.31 115 GLU A N 1
ATOM 864 C CA . GLU A 1 115 ? -19.959 0.695 22.174 1.00 98.31 115 GLU A CA 1
ATOM 865 C C . GLU A 1 115 ? -19.075 1.804 21.581 1.00 98.31 115 GLU A C 1
ATOM 867 O O . GLU A 1 115 ? -18.779 1.803 20.383 1.00 98.31 115 GLU A O 1
ATOM 872 N N . ALA A 1 116 ? -18.592 2.720 22.425 1.00 98.44 116 ALA A N 1
ATOM 873 C CA . ALA A 1 116 ? -17.682 3.777 22.000 1.00 98.44 116 ALA A CA 1
ATOM 874 C C . ALA A 1 116 ? -16.355 3.216 21.466 1.00 98.44 116 ALA A C 1
ATOM 876 O O . ALA A 1 116 ? -15.810 3.739 20.488 1.00 98.44 116 ALA A O 1
ATOM 877 N N . LYS A 1 117 ? -15.827 2.154 22.087 1.00 98.25 117 LYS A N 1
ATOM 878 C CA . LYS A 1 117 ? -14.567 1.541 21.667 1.00 98.25 117 LYS A CA 1
ATOM 879 C C . LYS A 1 117 ? -14.713 0.772 20.359 1.00 98.25 117 LYS A C 1
ATOM 881 O O . LYS A 1 117 ? -13.868 0.968 19.491 1.00 98.25 117 LYS A O 1
ATOM 886 N N . THR A 1 118 ? -15.785 0.002 20.179 1.00 98.44 118 THR A N 1
ATOM 887 C CA . THR A 1 118 ? -16.116 -0.666 18.912 1.00 98.44 118 THR A CA 1
ATOM 888 C C . THR A 1 118 ? -16.167 0.349 17.772 1.00 98.44 118 THR A C 1
ATOM 890 O O . THR A 1 118 ? -15.442 0.204 16.792 1.00 98.44 118 THR A O 1
ATOM 893 N N . ALA A 1 119 ? -16.915 1.449 17.933 1.00 98.12 119 ALA A N 1
ATOM 894 C CA . ALA A 1 119 ? -16.998 2.495 16.910 1.00 98.12 119 ALA A CA 1
ATOM 895 C C . ALA A 1 119 ? -15.631 3.142 16.598 1.00 98.12 119 ALA A C 1
ATOM 897 O O . ALA A 1 119 ? -15.327 3.451 15.445 1.00 98.12 119 ALA A O 1
ATOM 898 N N . SER A 1 120 ? -14.782 3.332 17.615 1.00 97.62 120 SER A N 1
ATOM 899 C CA . SER A 1 120 ? -13.411 3.824 17.427 1.00 97.62 120 SER A CA 1
ATOM 900 C C . SER A 1 120 ? -12.552 2.832 16.638 1.00 97.62 120 SER A C 1
ATOM 902 O O . SER A 1 120 ? -11.817 3.252 15.746 1.00 97.62 120 SER A O 1
ATOM 904 N N . CYS A 1 121 ? -12.632 1.534 16.946 1.00 98.19 121 CYS A N 1
ATOM 905 C CA . CYS A 1 121 ? -11.843 0.512 16.259 1.00 98.19 121 CYS A CA 1
ATOM 906 C C . CYS A 1 121 ? -12.300 0.319 14.808 1.00 98.19 121 CYS A C 1
ATOM 908 O O . CYS A 1 121 ? -11.452 0.203 13.928 1.00 98.19 121 CYS A O 1
ATOM 910 N N . GLU A 1 122 ? -13.605 0.392 14.530 1.00 97.62 122 GLU A N 1
ATOM 911 C CA . GLU A 1 122 ? -14.137 0.396 13.159 1.00 97.62 122 GLU A CA 1
ATOM 912 C C . GLU A 1 122 ? -13.586 1.578 12.343 1.00 97.62 122 GLU A C 1
ATOM 914 O O . GLU A 1 122 ? -13.215 1.429 11.177 1.00 97.62 122 GLU A O 1
ATOM 919 N N . GLN A 1 123 ? -13.477 2.765 12.948 1.00 96.62 123 GLN A N 1
ATOM 920 C CA . GLN A 1 123 ? -12.875 3.919 12.280 1.00 96.62 123 GLN A CA 1
ATOM 921 C C . GLN A 1 123 ? -11.381 3.702 11.989 1.00 96.62 123 GLN A C 1
ATOM 923 O O . GLN A 1 123 ? -10.912 4.055 10.903 1.00 96.62 123 GLN A O 1
ATOM 928 N N . GLU A 1 124 ? -10.629 3.137 12.935 1.00 96.31 124 GLU A N 1
ATOM 929 C CA . GLU A 1 124 ? -9.217 2.794 12.735 1.00 96.31 124 GLU A CA 1
ATOM 930 C C . GLU A 1 124 ? -9.033 1.733 11.643 1.00 96.31 124 GLU A C 1
ATOM 932 O O . GLU A 1 124 ? -8.130 1.875 10.817 1.00 96.31 124 GLU A O 1
ATOM 937 N N . GLU A 1 125 ? -9.912 0.729 11.580 1.00 96.00 125 GLU A N 1
ATOM 938 C CA . GLU A 1 125 ? -9.917 -0.297 10.533 1.00 96.00 125 GLU A CA 1
ATOM 939 C C . GLU A 1 125 ? -10.122 0.328 9.151 1.00 96.00 125 GLU A C 1
ATOM 941 O O . GLU A 1 125 ? -9.331 0.080 8.243 1.00 96.00 125 GLU A O 1
ATOM 946 N N . LEU A 1 126 ? -11.094 1.234 9.001 1.00 95.38 126 LEU A N 1
ATOM 947 C CA . LEU A 1 126 ? -11.320 1.949 7.739 1.00 95.38 126 LEU A CA 1
ATOM 948 C C . LEU A 1 126 ? -10.103 2.781 7.302 1.00 95.38 126 LEU A C 1
ATOM 950 O O . LEU A 1 126 ? -9.771 2.833 6.113 1.00 95.38 126 LEU A O 1
ATOM 954 N N . ILE A 1 127 ? -9.433 3.448 8.246 1.00 95.50 127 ILE A N 1
ATOM 955 C CA . ILE A 1 127 ? -8.227 4.241 7.963 1.00 95.50 127 ILE A CA 1
ATOM 956 C C . ILE A 1 127 ? -7.069 3.324 7.559 1.00 95.50 127 ILE A C 1
ATOM 958 O O . ILE A 1 127 ? -6.364 3.616 6.585 1.00 95.50 127 ILE A O 1
ATOM 962 N N . PHE A 1 128 ? -6.878 2.222 8.288 1.00 95.50 128 PHE A N 1
ATOM 963 C CA . PHE A 1 128 ? -5.885 1.203 7.976 1.00 95.50 128 PHE A CA 1
ATOM 964 C C . PHE A 1 128 ? -6.114 0.627 6.576 1.00 95.50 128 PHE A C 1
ATOM 966 O O . PHE A 1 128 ? -5.194 0.655 5.759 1.00 95.50 128 PHE A O 1
ATOM 973 N N . ASP A 1 129 ? -7.334 0.194 6.262 1.00 94.88 129 ASP A N 1
ATOM 974 C CA . ASP A 1 129 ? -7.695 -0.403 4.977 1.00 94.88 129 ASP A CA 1
ATOM 975 C C . ASP A 1 129 ? -7.441 0.558 3.812 1.00 94.88 129 ASP A C 1
ATOM 977 O O . ASP A 1 129 ? -6.817 0.187 2.811 1.00 94.88 129 ASP A O 1
ATOM 981 N N . ALA A 1 130 ? -7.844 1.824 3.953 1.00 94.19 130 ALA A N 1
ATOM 982 C CA . ALA A 1 130 ? -7.592 2.847 2.944 1.00 94.19 130 ALA A CA 1
ATOM 983 C C . ALA A 1 130 ? -6.087 3.044 2.691 1.00 94.19 130 ALA A C 1
ATOM 985 O O . ALA A 1 130 ? -5.643 3.121 1.540 1.00 94.19 130 ALA A O 1
ATOM 986 N N . LYS A 1 131 ? -5.280 3.095 3.757 1.00 95.25 131 LYS A N 1
ATOM 987 C CA . LYS A 1 131 ? -3.825 3.279 3.661 1.00 95.25 131 LYS A CA 1
ATOM 988 C C . LYS A 1 131 ? -3.106 2.046 3.132 1.00 95.25 131 LYS A C 1
ATOM 990 O O . LYS A 1 131 ? -2.215 2.188 2.295 1.00 95.25 131 LYS A O 1
ATOM 995 N N . PHE A 1 132 ? -3.525 0.855 3.544 1.00 95.50 132 PHE A N 1
ATOM 996 C CA . PHE A 1 132 ? -3.037 -0.405 3.001 1.00 95.50 132 PHE A CA 1
ATOM 997 C C . PHE A 1 132 ? -3.291 -0.483 1.492 1.00 95.50 132 PHE A C 1
ATOM 999 O O . PHE A 1 132 ? -2.390 -0.826 0.726 1.00 95.50 132 PHE A O 1
ATOM 1006 N N . CYS A 1 133 ? -4.490 -0.107 1.043 1.00 95.31 133 CYS A N 1
ATOM 1007 C CA . CYS A 1 133 ? -4.828 -0.121 -0.376 1.00 95.31 133 CYS A CA 1
ATOM 1008 C C . CYS A 1 133 ? -4.063 0.918 -1.196 1.00 95.31 133 CYS A C 1
ATOM 1010 O O . CYS A 1 133 ? -3.651 0.617 -2.320 1.00 95.31 133 CYS A O 1
ATOM 1012 N N . LEU A 1 134 ? -3.818 2.106 -0.637 1.00 95.00 134 LEU A N 1
ATOM 1013 C CA . LEU A 1 134 ? -2.948 3.099 -1.263 1.00 95.00 134 LEU A CA 1
ATOM 1014 C C . LEU A 1 134 ? -1.520 2.561 -1.422 1.00 95.00 134 LEU A C 1
ATOM 1016 O O . LEU A 1 134 ? -0.978 2.585 -2.524 1.00 95.00 134 LEU A O 1
ATOM 1020 N N . TRP A 1 135 ? -0.938 2.017 -0.350 1.00 95.75 135 TRP A N 1
ATOM 1021 C CA . TRP A 1 135 ? 0.391 1.404 -0.388 1.00 95.75 135 TRP A CA 1
ATOM 1022 C C . TRP A 1 135 ? 0.478 0.289 -1.437 1.00 95.75 135 TRP A C 1
ATOM 1024 O O . TRP A 1 135 ? 1.371 0.304 -2.283 1.00 95.75 135 TRP A O 1
ATOM 1034 N N . LYS A 1 136 ? -0.481 -0.643 -1.431 1.00 95.38 136 LYS A N 1
ATOM 1035 C CA . LYS A 1 136 ? -0.554 -1.741 -2.401 1.00 95.38 136 LYS A CA 1
ATOM 1036 C C . LYS A 1 136 ? -0.582 -1.232 -3.845 1.00 95.38 136 LYS A C 1
ATOM 1038 O O . LYS A 1 136 ? 0.171 -1.733 -4.678 1.00 95.38 136 LYS A O 1
ATOM 1043 N N . THR A 1 137 ? -1.423 -0.239 -4.121 1.00 94.31 137 THR A N 1
ATOM 1044 C CA . THR A 1 137 ? -1.555 0.358 -5.457 1.00 94.31 137 THR A CA 1
ATOM 1045 C C . THR A 1 137 ? -0.241 0.997 -5.903 1.00 94.31 137 THR A C 1
ATOM 1047 O O . THR A 1 137 ? 0.193 0.784 -7.032 1.00 94.31 137 THR A O 1
ATOM 1050 N N . GLU A 1 138 ? 0.447 1.716 -5.014 1.00 95.69 138 GLU A N 1
ATOM 1051 C CA . GLU A 1 138 ? 1.749 2.317 -5.326 1.00 95.69 138 GLU A CA 1
ATOM 1052 C C . GLU A 1 138 ? 2.841 1.272 -5.582 1.00 95.69 138 GLU A C 1
ATOM 1054 O O . GLU A 1 138 ? 3.646 1.438 -6.498 1.00 95.69 138 GLU A O 1
ATOM 1059 N N . VAL A 1 139 ? 2.843 0.151 -4.852 1.00 96.19 139 VAL A N 1
ATOM 1060 C CA . VAL A 1 139 ? 3.749 -0.974 -5.136 1.00 96.19 139 VAL A CA 1
ATOM 1061 C C . VAL A 1 139 ? 3.504 -1.533 -6.540 1.00 96.19 139 VAL A C 1
ATOM 1063 O O . VAL A 1 139 ? 4.452 -1.731 -7.304 1.00 96.19 139 VAL A O 1
ATOM 1066 N N . GLU A 1 140 ? 2.245 -1.797 -6.891 1.00 94.75 140 GLU A N 1
ATOM 1067 C CA . GLU A 1 140 ? 1.862 -2.344 -8.198 1.00 94.75 140 GLU A CA 1
ATOM 1068 C C . GLU A 1 140 ? 2.188 -1.369 -9.342 1.00 94.75 140 GLU A C 1
ATOM 1070 O O . GLU A 1 140 ? 2.763 -1.775 -10.360 1.00 94.75 140 GLU A O 1
ATOM 1075 N N . ASN A 1 141 ? 1.911 -0.076 -9.147 1.00 95.75 141 ASN A N 1
ATOM 1076 C CA . ASN A 1 141 ? 2.240 0.988 -10.092 1.00 95.75 141 ASN A CA 1
ATOM 1077 C C . ASN A 1 141 ? 3.751 1.118 -10.290 1.00 95.75 141 ASN A C 1
ATOM 1079 O O . ASN A 1 141 ? 4.217 1.145 -11.429 1.00 95.75 141 ASN A O 1
ATOM 1083 N N . ALA A 1 142 ? 4.534 1.156 -9.209 1.00 97.12 142 ALA A N 1
ATOM 1084 C CA . ALA A 1 142 ? 5.988 1.265 -9.280 1.00 97.12 142 ALA A CA 1
ATOM 1085 C C . ALA A 1 142 ? 6.604 0.097 -10.066 1.00 97.12 142 ALA A C 1
ATOM 1087 O O . ALA A 1 142 ? 7.427 0.320 -10.957 1.00 97.12 142 ALA A O 1
ATOM 1088 N N . LYS A 1 143 ? 6.157 -1.140 -9.798 1.00 96.75 143 LYS A N 1
ATOM 1089 C CA . LYS A 1 143 ? 6.609 -2.340 -10.525 1.00 96.75 143 LYS A CA 1
ATOM 1090 C C . LYS A 1 143 ? 6.235 -2.276 -12.004 1.00 96.75 143 LYS A C 1
ATOM 1092 O O . LYS A 1 143 ? 7.097 -2.462 -12.862 1.00 96.75 143 LYS A O 1
ATOM 1097 N N . THR A 1 144 ? 4.972 -1.984 -12.307 1.00 96.44 144 THR A N 1
ATOM 1098 C CA . THR A 1 144 ? 4.465 -1.950 -13.687 1.00 96.44 144 THR A CA 1
ATOM 1099 C C . THR A 1 144 ? 5.149 -0.860 -14.508 1.00 96.44 144 THR A C 1
ATOM 1101 O O . THR A 1 144 ? 5.638 -1.128 -15.607 1.00 96.44 144 THR A O 1
ATOM 1104 N N . ASN A 1 145 ? 5.260 0.351 -13.957 1.00 97.25 145 ASN A N 1
ATOM 1105 C CA . ASN A 1 145 ? 5.908 1.481 -14.620 1.00 97.25 145 ASN A CA 1
ATOM 1106 C C . ASN A 1 145 ? 7.394 1.215 -14.870 1.00 97.25 145 ASN A C 1
ATOM 1108 O O . ASN A 1 145 ? 7.900 1.529 -15.948 1.00 97.25 145 ASN A O 1
ATOM 1112 N N . TYR A 1 146 ? 8.090 0.602 -13.908 1.00 97.69 146 TYR A N 1
ATOM 1113 C CA . TYR A 1 146 ? 9.489 0.226 -14.082 1.00 97.69 146 TYR A CA 1
ATOM 1114 C C . TYR A 1 146 ? 9.675 -0.789 -15.213 1.00 97.69 146 TYR A C 1
ATOM 1116 O O . TYR A 1 146 ? 10.494 -0.565 -16.105 1.00 97.69 146 TYR A O 1
ATOM 1124 N N . LEU A 1 147 ? 8.895 -1.875 -15.209 1.00 96.88 147 LEU A N 1
ATOM 1125 C CA . LEU A 1 147 ? 8.979 -2.909 -16.241 1.00 96.88 147 LEU A CA 1
ATOM 1126 C C . LEU A 1 147 ? 8.659 -2.341 -17.629 1.00 96.88 147 LEU A C 1
ATOM 1128 O O . LEU A 1 147 ? 9.380 -2.622 -18.584 1.00 96.88 147 LEU A O 1
ATOM 1132 N N . HIS A 1 148 ? 7.644 -1.481 -17.734 1.00 97.50 148 HIS A N 1
ATOM 1133 C CA . HIS A 1 148 ? 7.300 -0.823 -18.992 1.00 97.50 148 HIS A CA 1
ATOM 1134 C C . HIS A 1 148 ? 8.398 0.139 -19.479 1.00 97.50 148 HIS A C 1
ATOM 1136 O O . HIS A 1 148 ? 8.748 0.142 -20.664 1.00 97.50 148 HIS A O 1
ATOM 1142 N N . CYS A 1 149 ? 8.990 0.921 -18.568 1.00 97.75 149 CYS A N 1
ATOM 1143 C CA . CYS A 1 149 ? 10.131 1.788 -18.867 1.00 97.75 149 CYS A CA 1
ATOM 1144 C C . CYS A 1 149 ? 11.316 0.972 -19.399 1.00 97.75 149 CYS A C 1
ATOM 1146 O O . CYS A 1 149 ? 11.865 1.286 -20.456 1.00 97.75 149 CYS A O 1
ATOM 1148 N N . ARG A 1 150 ? 11.673 -0.113 -18.697 1.00 96.75 150 ARG A N 1
ATOM 1149 C CA . ARG A 1 150 ? 12.771 -1.013 -19.070 1.00 96.75 150 ARG A CA 1
ATOM 1150 C C . ARG A 1 150 ? 12.544 -1.647 -20.437 1.00 96.75 150 ARG A C 1
ATOM 1152 O O . ARG A 1 150 ? 13.438 -1.573 -21.272 1.00 96.75 150 ARG A O 1
ATO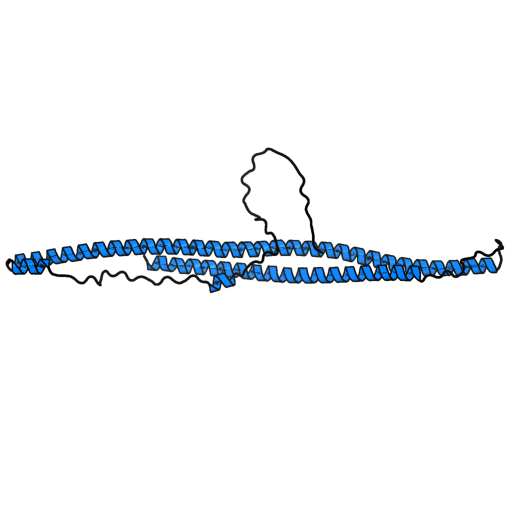M 1159 N N . GLN A 1 151 ? 11.353 -2.188 -20.687 1.00 96.56 151 GLN A N 1
ATOM 1160 C CA . GLN A 1 151 ? 10.996 -2.790 -21.973 1.00 96.56 151 GLN A CA 1
ATOM 1161 C C . GLN A 1 151 ? 11.107 -1.785 -23.129 1.00 96.56 151 GLN A C 1
ATOM 1163 O O . GLN A 1 151 ? 11.610 -2.109 -24.206 1.00 96.56 151 GLN A O 1
ATOM 1168 N N . SER A 1 152 ? 10.661 -0.547 -22.905 1.00 95.94 152 SER A N 1
ATOM 1169 C CA . SER A 1 152 ? 10.749 0.519 -23.907 1.00 95.94 152 SER A CA 1
ATOM 1170 C C . SER A 1 152 ? 12.204 0.906 -24.196 1.00 95.94 152 SER A C 1
ATOM 1172 O O . SER A 1 152 ? 12.583 1.083 -25.354 1.00 95.94 152 SER A O 1
ATOM 1174 N N . ALA A 1 153 ? 13.037 1.005 -23.154 1.00 95.50 153 ALA A N 1
ATOM 1175 C CA . ALA A 1 153 ? 14.464 1.291 -23.292 1.00 95.50 153 ALA A CA 1
ATOM 1176 C C . ALA A 1 153 ? 15.215 0.164 -24.022 1.00 95.50 153 ALA A C 1
ATOM 1178 O O . ALA A 1 153 ? 16.050 0.446 -24.880 1.00 95.50 153 ALA A O 1
ATOM 1179 N N . GLU A 1 154 ? 14.885 -1.093 -23.720 1.00 95.38 154 GLU A N 1
ATOM 1180 C CA . GLU A 1 154 ? 15.442 -2.284 -24.368 1.00 95.38 154 GLU A CA 1
ATOM 1181 C C . GLU A 1 154 ? 15.100 -2.328 -25.857 1.00 95.38 154 GLU A C 1
ATOM 1183 O O . GLU A 1 154 ? 16.004 -2.391 -26.687 1.00 95.38 154 GLU A O 1
ATOM 1188 N N . THR A 1 155 ? 13.823 -2.142 -26.201 1.00 95.31 155 THR A N 1
ATOM 1189 C CA . THR A 1 155 ? 13.366 -2.091 -27.601 1.00 95.31 155 THR A CA 1
ATOM 1190 C C . THR A 1 155 ? 14.138 -1.033 -28.395 1.00 95.31 155 THR A C 1
ATOM 1192 O O . THR A 1 155 ? 14.691 -1.309 -29.460 1.00 95.31 155 THR A O 1
ATOM 1195 N N . LEU A 1 156 ? 14.245 0.184 -27.854 1.00 94.44 156 LEU A N 1
ATOM 1196 C CA . LEU A 1 156 ? 14.931 1.285 -28.527 1.00 94.44 156 LEU A CA 1
ATOM 1197 C C . LEU A 1 156 ? 16.448 1.051 -28.656 1.00 94.44 156 LEU A C 1
ATOM 1199 O O . LEU A 1 156 ? 17.063 1.447 -29.655 1.00 94.44 156 LEU A O 1
ATOM 1203 N N . TYR A 1 157 ? 17.061 0.418 -27.653 1.00 94.88 157 TYR A N 1
ATOM 1204 C CA . TYR A 1 157 ? 18.464 0.021 -27.694 1.00 94.88 157 TYR A CA 1
ATOM 1205 C C . TYR A 1 157 ? 18.716 -0.994 -28.816 1.00 94.88 157 TYR A C 1
ATOM 1207 O O . TYR A 1 157 ? 19.593 -0.766 -29.653 1.00 94.88 157 TYR A O 1
ATOM 1215 N N . GLU A 1 158 ? 17.916 -2.060 -28.879 1.00 94.81 158 GLU A N 1
ATOM 1216 C CA . GLU A 1 158 ? 18.031 -3.122 -29.883 1.00 94.81 158 GLU A CA 1
ATOM 1217 C C . GLU A 1 158 ? 17.824 -2.603 -31.311 1.00 94.81 158 GLU A C 1
ATOM 1219 O O . GLU A 1 158 ? 18.617 -2.906 -32.209 1.00 94.81 158 GLU A O 1
ATOM 1224 N N . GLU A 1 159 ? 16.810 -1.762 -31.535 1.00 95.31 159 GLU A N 1
ATOM 1225 C CA . GLU A 1 159 ? 16.552 -1.142 -32.840 1.00 95.31 159 GLU A CA 1
ATOM 1226 C C . GLU A 1 159 ? 17.721 -0.264 -33.299 1.00 95.31 159 GLU A C 1
ATOM 1228 O O . GLU A 1 159 ? 18.148 -0.309 -34.463 1.00 95.31 159 GLU A O 1
ATOM 1233 N N . THR A 1 160 ? 18.284 0.514 -32.373 1.00 94.94 160 THR A N 1
ATOM 1234 C CA . THR A 1 160 ? 19.433 1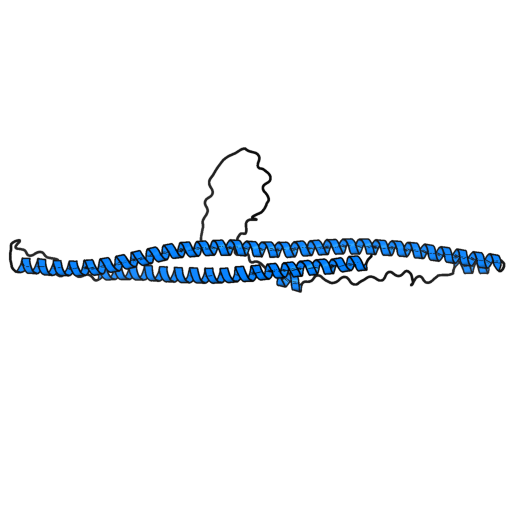.375 -32.662 1.00 94.94 160 THR A CA 1
ATOM 1235 C C . THR A 1 160 ? 20.684 0.551 -32.941 1.00 94.94 160 THR A C 1
ATOM 1237 O O . THR A 1 160 ? 21.442 0.882 -33.855 1.00 94.94 160 THR A O 1
ATOM 1240 N N . LEU A 1 161 ? 20.899 -0.532 -32.192 1.00 94.75 161 LEU A N 1
ATOM 1241 C CA . LEU A 1 161 ? 22.035 -1.432 -32.372 1.00 94.75 161 LEU A CA 1
ATOM 1242 C C . LEU A 1 161 ? 21.974 -2.134 -33.727 1.00 94.75 161 LEU A C 1
ATOM 1244 O O . LEU A 1 161 ? 22.945 -2.104 -34.485 1.00 94.75 161 LEU A O 1
ATOM 1248 N N . LYS A 1 162 ? 20.807 -2.670 -34.084 1.00 95.94 162 LYS A N 1
ATOM 1249 C CA . LYS A 1 162 ? 20.557 -3.267 -35.399 1.00 95.94 162 LYS A CA 1
ATOM 1250 C C . LYS A 1 162 ? 20.828 -2.276 -36.532 1.00 95.94 162 LYS A C 1
ATOM 1252 O O . LYS A 1 162 ? 21.492 -2.616 -37.511 1.00 95.94 162 LYS A O 1
ATOM 1257 N N . THR A 1 163 ? 20.354 -1.039 -36.387 1.00 96.06 163 THR A N 1
ATOM 1258 C CA . THR A 1 163 ? 20.588 0.027 -37.372 1.00 96.06 163 THR A CA 1
ATOM 1259 C C . THR A 1 163 ? 22.074 0.384 -37.475 1.00 96.06 163 THR A C 1
ATOM 1261 O O . THR A 1 163 ? 22.596 0.560 -38.576 1.00 96.06 163 THR A O 1
ATOM 1264 N N . ALA A 1 164 ? 22.783 0.463 -36.346 1.00 95.06 164 ALA A N 1
ATOM 1265 C CA . ALA A 1 164 ? 24.216 0.737 -36.316 1.00 95.06 164 ALA A CA 1
ATOM 1266 C C . ALA A 1 164 ? 25.027 -0.365 -37.016 1.00 95.06 164 ALA A C 1
ATOM 1268 O O . ALA A 1 164 ? 25.893 -0.043 -37.829 1.00 95.06 164 ALA A O 1
ATOM 1269 N N . HIS A 1 165 ? 24.706 -1.638 -36.767 1.00 95.62 165 HIS A N 1
ATOM 1270 C CA . HIS A 1 165 ? 25.335 -2.780 -37.440 1.00 95.62 165 HIS A CA 1
ATOM 1271 C C . HIS A 1 165 ? 25.090 -2.777 -38.946 1.00 95.62 165 HIS A C 1
ATOM 1273 O O . HIS A 1 165 ? 26.041 -2.886 -39.715 1.00 95.62 165 HIS A O 1
ATOM 1279 N N . SER A 1 166 ? 23.844 -2.563 -39.378 1.00 96.25 166 SER A N 1
ATOM 1280 C CA . SER A 1 166 ? 23.517 -2.478 -40.807 1.00 96.25 166 SER A CA 1
ATOM 1281 C C . SER A 1 166 ? 24.274 -1.339 -41.502 1.00 96.25 166 SER A C 1
ATOM 1283 O O . SER A 1 166 ? 24.834 -1.519 -42.584 1.00 96.25 166 SER A O 1
ATOM 1285 N N . ASN A 1 167 ? 24.378 -0.177 -40.850 1.00 95.75 167 ASN A N 1
ATOM 1286 C CA . ASN A 1 167 ? 25.170 0.937 -41.365 1.00 95.75 167 ASN A CA 1
ATOM 1287 C C . ASN A 1 167 ? 26.668 0.606 -41.417 1.00 95.75 167 ASN A C 1
ATOM 1289 O O . ASN A 1 167 ? 27.333 0.961 -42.389 1.00 95.75 167 ASN A O 1
ATOM 1293 N N . ALA A 1 168 ? 27.209 -0.061 -40.395 1.00 95.50 168 ALA A N 1
ATOM 1294 C CA . ALA A 1 168 ? 28.608 -0.473 -40.367 1.00 95.50 168 ALA A CA 1
ATOM 1295 C C . ALA A 1 168 ? 28.925 -1.453 -41.502 1.00 95.50 168 ALA A C 1
ATOM 1297 O O . ALA A 1 168 ? 29.924 -1.268 -42.193 1.00 95.50 168 ALA A O 1
ATOM 1298 N N . GLU A 1 169 ? 28.058 -2.436 -41.747 1.00 94.62 169 GLU A N 1
ATOM 1299 C CA . GLU A 1 169 ? 28.172 -3.373 -42.867 1.00 94.62 169 GLU A CA 1
ATOM 1300 C C . GLU A 1 169 ? 28.195 -2.641 -44.217 1.00 94.62 169 GLU A C 1
ATOM 1302 O O . GLU A 1 169 ? 29.114 -2.845 -45.013 1.00 94.62 169 GLU A O 1
ATOM 1307 N N . GLY A 1 170 ? 27.266 -1.704 -44.437 1.00 95.06 170 GLY A N 1
ATOM 1308 C CA . GLY A 1 170 ? 27.266 -0.870 -45.641 1.00 95.06 170 GLY A CA 1
ATOM 1309 C C . GLY A 1 170 ? 28.571 -0.082 -45.814 1.00 95.06 170 GLY A C 1
ATOM 1310 O O . GLY A 1 170 ? 29.143 -0.044 -46.902 1.00 95.06 170 GLY A O 1
ATOM 1311 N N . ARG A 1 171 ? 29.115 0.485 -44.728 1.00 95.75 171 ARG A N 1
ATOM 1312 C CA . ARG A 1 171 ? 30.393 1.220 -44.772 1.00 95.75 171 ARG A CA 1
ATOM 1313 C C . ARG A 1 171 ? 31.602 0.325 -45.008 1.00 95.75 171 ARG A C 1
ATOM 1315 O O . ARG A 1 171 ? 32.577 0.792 -45.593 1.00 95.75 171 ARG A O 1
ATOM 1322 N N . ARG A 1 172 ? 31.554 -0.941 -44.592 1.00 94.00 172 ARG A N 1
ATOM 1323 C CA . ARG A 1 172 ? 32.585 -1.935 -44.927 1.00 94.00 172 ARG A CA 1
ATOM 1324 C C . ARG A 1 172 ? 32.591 -2.219 -46.422 1.00 94.00 172 ARG A C 1
ATOM 1326 O O . ARG A 1 172 ? 33.656 -2.171 -47.028 1.00 94.00 172 ARG A O 1
ATOM 1333 N N . ALA A 1 173 ? 31.415 -2.424 -47.013 1.00 92.12 173 AL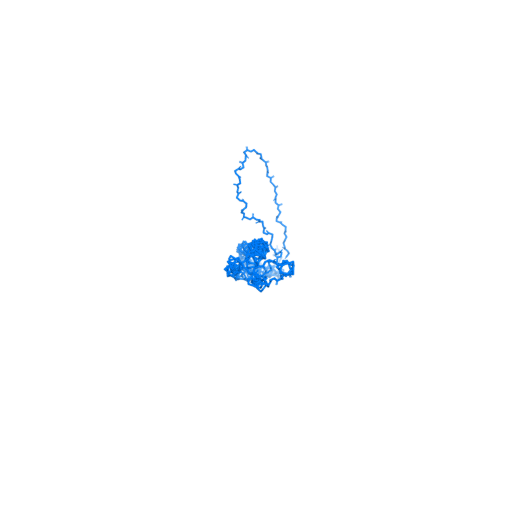A A N 1
ATOM 1334 C CA . ALA A 1 173 ? 31.282 -2.621 -48.454 1.00 92.12 173 ALA A CA 1
ATOM 1335 C C . ALA A 1 173 ? 31.783 -1.397 -49.247 1.00 92.12 173 ALA A C 1
ATOM 1337 O O . ALA A 1 173 ? 32.560 -1.550 -50.191 1.00 92.12 173 ALA A O 1
ATOM 1338 N N . ASP A 1 174 ? 31.418 -0.181 -48.820 1.00 93.88 174 ASP A N 1
ATOM 1339 C CA . ASP A 1 174 ? 31.919 1.064 -49.420 1.00 93.88 174 ASP A CA 1
ATOM 1340 C C . ASP A 1 174 ? 33.450 1.166 -49.329 1.00 93.88 174 ASP A C 1
ATOM 1342 O O . ASP A 1 174 ? 34.118 1.511 -50.307 1.00 93.88 174 ASP A O 1
ATOM 1346 N N . LEU A 1 175 ? 34.024 0.873 -48.155 1.00 92.75 175 LEU A N 1
ATOM 1347 C CA . LEU A 1 175 ? 35.467 0.933 -47.933 1.00 92.75 175 LEU A CA 1
ATOM 1348 C C . LEU A 1 175 ? 36.207 -0.070 -48.824 1.00 92.75 175 LEU A C 1
ATOM 1350 O O . LEU A 1 175 ? 37.215 0.292 -49.431 1.00 92.75 175 LEU A O 1
ATOM 1354 N N . GLU A 1 176 ? 35.702 -1.297 -48.940 1.00 90.81 176 GLU A N 1
ATOM 1355 C CA . GLU A 1 176 ? 36.269 -2.316 -49.822 1.00 90.81 176 GLU A CA 1
ATOM 1356 C C . GLU A 1 176 ? 36.235 -1.865 -51.290 1.00 90.81 176 GLU A C 1
ATOM 1358 O O . GLU A 1 176 ? 37.255 -1.915 -51.983 1.00 90.81 176 GLU A O 1
ATOM 1363 N N . ALA A 1 177 ? 35.097 -1.337 -51.755 1.00 91.69 177 ALA A N 1
ATOM 1364 C CA . ALA A 1 177 ? 34.957 -0.816 -53.112 1.00 91.69 177 ALA A CA 1
ATOM 1365 C C . ALA A 1 177 ? 35.932 0.343 -53.390 1.00 91.69 177 ALA A C 1
ATOM 1367 O O . ALA A 1 177 ? 36.629 0.344 -54.409 1.00 91.69 177 ALA A O 1
ATOM 1368 N N . LEU A 1 178 ? 36.043 1.304 -52.466 1.00 92.88 178 LEU A N 1
ATOM 1369 C CA . LEU A 1 178 ? 36.966 2.437 -52.587 1.00 92.88 178 LEU A CA 1
ATOM 1370 C C . LEU A 1 178 ? 38.426 1.988 -52.649 1.00 92.88 178 LEU A C 1
ATOM 1372 O O . LEU A 1 178 ? 39.214 2.547 -53.416 1.00 92.88 178 LEU A O 1
ATOM 1376 N N . ARG A 1 179 ? 38.803 0.971 -51.870 1.00 91.25 179 ARG A N 1
ATOM 1377 C CA . ARG A 1 179 ? 40.165 0.438 -51.899 1.00 91.25 179 ARG A CA 1
ATOM 1378 C C . ARG A 1 179 ? 40.481 -0.297 -53.200 1.00 91.25 179 ARG A C 1
ATOM 1380 O O . ARG A 1 179 ? 41.571 -0.093 -53.736 1.00 91.25 179 ARG A O 1
ATOM 1387 N N . LYS A 1 180 ? 39.529 -1.053 -53.757 1.00 90.94 180 LYS A N 1
ATOM 1388 C CA . LYS A 1 180 ? 39.669 -1.665 -55.091 1.00 90.94 180 LYS A CA 1
ATOM 1389 C C . LYS A 1 180 ? 39.858 -0.602 -56.172 1.00 90.94 180 LYS A C 1
ATOM 1391 O O . LYS A 1 180 ? 40.807 -0.684 -56.949 1.00 90.94 180 LYS A O 1
ATOM 1396 N N . VAL A 1 181 ? 39.038 0.454 -56.169 1.00 93.62 181 VAL A N 1
ATOM 1397 C CA . VAL A 1 181 ? 39.201 1.600 -57.087 1.00 93.62 181 VAL A CA 1
ATOM 1398 C C . VAL A 1 181 ? 40.577 2.250 -56.920 1.00 93.62 181 VAL A C 1
ATOM 1400 O O . VAL A 1 181 ? 41.264 2.500 -57.909 1.00 93.62 181 VAL A O 1
ATOM 1403 N N . GLN A 1 182 ? 41.021 2.477 -55.680 1.00 93.44 182 GLN A N 1
ATOM 1404 C CA . GLN A 1 182 ? 42.349 3.025 -55.401 1.00 93.44 182 GLN A CA 1
ATOM 1405 C C . GLN A 1 182 ? 43.471 2.133 -55.962 1.00 93.44 182 GLN A C 1
ATOM 1407 O O . GLN A 1 182 ? 44.446 2.657 -56.503 1.00 93.44 182 GLN A O 1
ATOM 1412 N N . CYS A 1 183 ? 43.345 0.808 -55.851 1.00 93.25 183 CYS A N 1
ATOM 1413 C CA . CYS A 1 183 ? 44.300 -0.146 -56.412 1.00 93.25 183 CYS A CA 1
ATOM 1414 C C . CYS A 1 183 ? 44.335 -0.077 -57.945 1.00 93.25 183 CYS A C 1
ATOM 1416 O O . CYS A 1 183 ? 45.409 0.079 -58.529 1.00 93.25 183 CYS A O 1
ATOM 1418 N N . TYR A 1 184 ? 43.168 -0.081 -58.598 1.00 92.00 184 TYR A N 1
ATOM 1419 C CA . TYR A 1 184 ? 43.076 0.027 -60.054 1.00 92.00 184 TYR A CA 1
ATOM 1420 C C . TYR A 1 184 ? 43.681 1.318 -60.597 1.00 92.00 184 TYR A C 1
ATOM 1422 O O . TYR A 1 184 ? 44.408 1.285 -61.589 1.00 92.00 184 TYR A O 1
ATOM 1430 N N . LEU A 1 185 ? 43.437 2.451 -59.934 1.00 93.50 185 LEU A N 1
ATOM 1431 C CA . LEU A 1 185 ? 44.038 3.725 -60.325 1.00 93.50 185 LEU A CA 1
ATOM 1432 C C . LEU A 1 185 ? 45.570 3.678 -60.244 1.00 93.50 185 LEU A C 1
ATOM 1434 O O . LEU A 1 185 ? 46.236 4.146 -61.164 1.00 93.50 185 LEU A O 1
ATOM 1438 N N . LYS A 1 186 ? 46.138 3.071 -59.192 1.00 90.94 186 LYS A N 1
ATOM 1439 C CA . LYS A 1 186 ? 47.594 2.874 -59.080 1.00 90.94 186 LYS A CA 1
ATOM 1440 C C . LYS A 1 186 ? 48.134 1.971 -60.189 1.00 90.94 186 LYS A C 1
ATOM 1442 O O . LYS A 1 186 ? 49.091 2.337 -60.857 1.00 90.94 186 LYS A O 1
ATOM 1447 N N . MET A 1 187 ? 47.477 0.840 -60.449 1.00 91.75 187 MET A N 1
ATOM 1448 C CA . MET A 1 187 ? 47.853 -0.073 -61.534 1.00 91.75 187 MET A CA 1
ATOM 1449 C C . MET A 1 187 ? 47.875 0.625 -62.905 1.00 91.75 187 MET A C 1
ATOM 1451 O O . MET A 1 187 ? 48.788 0.388 -63.695 1.00 91.75 187 MET A O 1
ATOM 1455 N N . LEU A 1 188 ? 46.879 1.468 -63.203 1.00 90.94 188 LEU A N 1
ATOM 1456 C CA . LEU A 1 188 ? 46.817 2.213 -64.465 1.00 90.94 188 LEU A CA 1
ATOM 1457 C C . LEU A 1 188 ? 47.974 3.212 -64.602 1.00 90.94 188 LEU A C 1
ATOM 1459 O O . LEU A 1 188 ? 48.499 3.378 -65.700 1.00 90.94 188 LEU A O 1
ATOM 1463 N N . LEU A 1 189 ? 48.388 3.845 -63.501 1.00 91.81 189 LEU A N 1
ATOM 1464 C CA . LEU A 1 189 ? 49.514 4.782 -63.479 1.00 91.81 189 LEU A CA 1
ATOM 1465 C C . LEU A 1 189 ? 50.875 4.071 -63.596 1.00 91.81 189 LEU A C 1
ATOM 1467 O O . LEU A 1 189 ? 51.755 4.559 -64.299 1.00 91.81 189 LEU A O 1
ATOM 1471 N N . ASP A 1 190 ? 51.025 2.900 -62.973 1.00 89.25 190 ASP A N 1
ATOM 1472 C CA . ASP A 1 190 ? 52.292 2.153 -62.891 1.00 89.25 190 ASP A CA 1
ATOM 1473 C C . ASP A 1 190 ? 52.496 1.143 -64.044 1.00 89.25 190 ASP A C 1
ATOM 1475 O O . ASP A 1 190 ? 53.431 0.334 -64.023 1.00 89.25 190 ASP A O 1
ATOM 1479 N N . GLY A 1 191 ? 51.597 1.130 -65.032 1.00 84.06 191 GLY A N 1
ATOM 1480 C CA . GLY A 1 191 ? 51.575 0.171 -66.140 1.00 84.06 191 GLY A CA 1
ATOM 1481 C C . GLY A 1 191 ? 50.764 -1.094 -65.829 1.00 84.06 191 GLY A C 1
ATOM 1482 O O . GLY A 1 191 ? 50.962 -1.759 -64.806 1.00 84.06 191 GLY A O 1
ATOM 1483 N N . THR A 1 192 ? 49.852 -1.432 -66.747 1.00 85.44 192 THR A N 1
ATOM 1484 C CA . THR A 1 192 ? 48.849 -2.499 -66.592 1.00 85.44 192 THR A CA 1
ATOM 1485 C C . THR A 1 192 ? 49.392 -3.876 -66.980 1.00 85.44 192 THR A C 1
ATOM 1487 O O . THR A 1 192 ? 49.848 -4.072 -68.105 1.00 85.44 192 THR A O 1
ATOM 1490 N N . THR A 1 193 ? 49.275 -4.850 -66.072 1.00 85.69 193 THR A N 1
ATOM 1491 C CA . THR A 1 193 ? 49.489 -6.282 -66.342 1.00 85.69 193 THR A CA 1
ATOM 1492 C C . THR A 1 193 ? 48.323 -7.096 -65.781 1.00 85.69 193 THR A C 1
ATOM 1494 O O . THR A 1 193 ? 47.642 -6.655 -64.853 1.00 85.69 193 THR A O 1
ATOM 1497 N N . GLN A 1 194 ? 48.092 -8.295 -66.326 1.00 85.06 194 GLN A N 1
ATOM 1498 C CA . GLN A 1 194 ? 47.040 -9.193 -65.836 1.00 85.06 194 GLN A CA 1
ATOM 1499 C C . GLN A 1 194 ? 47.256 -9.591 -64.364 1.00 85.06 194 GLN A C 1
ATOM 1501 O O . GLN A 1 194 ? 46.296 -9.686 -63.608 1.00 85.06 194 GLN A O 1
ATOM 1506 N N . GLU A 1 195 ? 48.510 -9.766 -63.941 1.00 86.12 195 GLU A N 1
ATOM 1507 C CA . GLU A 1 195 ? 48.864 -10.066 -62.546 1.00 86.12 195 GLU A CA 1
ATOM 1508 C C . GLU A 1 195 ? 48.453 -8.951 -61.583 1.00 86.12 195 GLU A C 1
ATOM 1510 O O . GLU A 1 195 ? 47.784 -9.232 -60.593 1.00 86.12 195 GLU A O 1
ATOM 1515 N N . LYS A 1 196 ? 48.761 -7.685 -61.899 1.00 84.88 196 LYS A N 1
ATOM 1516 C CA . LYS A 1 196 ? 48.373 -6.546 -61.048 1.00 84.88 196 LYS A CA 1
ATOM 1517 C C . LYS A 1 196 ? 46.854 -6.373 -60.967 1.00 84.88 196 LYS A C 1
ATOM 1519 O O . LYS A 1 196 ? 46.328 -5.941 -59.946 1.00 84.88 196 LYS A O 1
ATOM 1524 N N . MET A 1 197 ? 46.137 -6.717 -62.039 1.00 86.75 197 MET A N 1
ATOM 1525 C CA . MET A 1 197 ? 44.674 -6.697 -62.044 1.00 86.75 197 MET A CA 1
ATOM 1526 C C . MET A 1 197 ? 44.096 -7.760 -61.104 1.00 86.75 197 MET A C 1
ATOM 1528 O O . MET A 1 197 ? 43.150 -7.472 -60.373 1.00 86.75 197 MET A O 1
ATOM 1532 N N . ASN A 1 198 ? 44.663 -8.969 -61.101 1.00 88.69 198 ASN A N 1
ATOM 1533 C CA . ASN A 1 198 ? 44.247 -10.031 -60.185 1.00 88.69 198 ASN A CA 1
ATOM 1534 C C . ASN A 1 198 ? 44.583 -9.663 -58.731 1.00 88.69 198 ASN A C 1
ATOM 1536 O O . ASN A 1 198 ? 43.724 -9.787 -57.865 1.00 88.69 198 ASN A O 1
ATOM 1540 N N . GLU A 1 199 ? 45.766 -9.092 -58.484 1.00 88.00 199 GLU A N 1
ATOM 1541 C CA . GLU A 1 199 ? 46.156 -8.592 -57.160 1.00 88.00 199 GLU A CA 1
ATOM 1542 C C . GLU A 1 199 ? 45.132 -7.583 -56.618 1.00 88.00 199 GLU A C 1
ATOM 1544 O O . GLU A 1 199 ? 44.652 -7.736 -55.500 1.00 88.00 199 GLU A O 1
ATOM 1549 N N . CYS A 1 200 ? 44.696 -6.611 -57.426 1.00 89.81 200 CYS A N 1
ATOM 1550 C CA . CYS A 1 200 ? 43.671 -5.652 -57.005 1.00 89.81 200 CYS A CA 1
ATOM 1551 C C . CYS A 1 200 ? 42.289 -6.270 -56.725 1.00 89.81 200 CYS A C 1
ATOM 1553 O O . CYS A 1 200 ? 41.510 -5.676 -55.977 1.00 89.81 200 CYS A O 1
ATOM 1555 N N . ASN A 1 201 ? 41.959 -7.422 -57.316 1.00 87.50 201 ASN A N 1
ATOM 1556 C CA . ASN A 1 201 ? 40.693 -8.115 -57.062 1.00 87.50 201 ASN A CA 1
ATOM 1557 C C . ASN A 1 201 ? 40.714 -8.924 -55.765 1.00 87.50 201 ASN A C 1
ATOM 1559 O O . ASN A 1 201 ? 39.699 -8.968 -55.066 1.00 87.50 201 ASN A O 1
ATOM 1563 N N . ASP A 1 202 ? 41.863 -9.518 -55.451 1.00 85.00 202 ASP A N 1
ATOM 1564 C CA . ASP A 1 202 ? 42.017 -10.464 -54.346 1.00 85.00 202 ASP A CA 1
ATOM 1565 C C . ASP A 1 202 ? 42.413 -9.792 -53.021 1.00 85.00 202 ASP A C 1
ATOM 1567 O O . ASP A 1 202 ? 42.417 -10.439 -51.970 1.00 85.00 202 ASP A O 1
ATOM 1571 N N . VAL A 1 203 ? 42.732 -8.491 -53.030 1.00 80.38 203 VAL A N 1
ATOM 1572 C CA . VAL A 1 203 ? 43.079 -7.774 -51.799 1.00 80.38 203 VAL A CA 1
ATOM 1573 C C . VAL A 1 203 ? 41.873 -7.712 -50.861 1.00 80.38 203 VAL A C 1
ATOM 1575 O O . VAL A 1 203 ? 40.875 -7.038 -51.119 1.00 80.38 203 VAL A O 1
ATOM 1578 N N . GLN A 1 204 ? 42.017 -8.364 -49.709 1.00 78.75 204 GLN A N 1
ATOM 1579 C CA . GLN A 1 204 ? 41.123 -8.193 -48.573 1.00 78.75 204 GLN A CA 1
ATOM 1580 C C . GLN A 1 204 ? 41.641 -7.084 -47.660 1.00 78.75 204 GLN A C 1
ATOM 1582 O O . GLN A 1 204 ? 42.814 -7.055 -47.281 1.00 78.75 204 GLN A O 1
ATOM 1587 N N . HIS A 1 205 ? 40.753 -6.168 -47.286 1.00 81.00 205 HIS A N 1
ATOM 1588 C CA . HIS A 1 205 ? 41.067 -5.085 -46.365 1.00 81.00 205 HIS A CA 1
ATOM 1589 C C . HIS A 1 205 ? 40.503 -5.380 -44.978 1.00 81.00 205 HIS A C 1
ATOM 1591 O O . HIS A 1 205 ? 39.410 -5.918 -44.830 1.00 81.00 205 HIS A O 1
ATOM 1597 N N . THR A 1 206 ? 41.256 -5.023 -43.939 1.00 83.81 206 THR A N 1
ATOM 1598 C CA . THR A 1 206 ? 40.773 -5.118 -42.562 1.00 83.81 206 THR A CA 1
ATOM 1599 C C . THR A 1 206 ? 39.759 -4.014 -42.279 1.00 83.81 206 THR A C 1
ATOM 1601 O O . THR A 1 206 ? 39.935 -2.862 -42.676 1.00 83.81 206 THR A O 1
ATOM 1604 N N . HIS A 1 207 ? 38.689 -4.371 -41.569 1.00 88.75 207 HIS A N 1
ATOM 1605 C CA . HIS A 1 207 ? 37.547 -3.493 -41.303 1.00 88.75 207 HIS A CA 1
ATOM 1606 C C . HIS A 1 207 ? 37.368 -3.158 -39.816 1.00 88.75 207 HIS A C 1
ATOM 1608 O O . HIS A 1 207 ? 36.324 -2.641 -39.428 1.00 88.75 207 HIS A O 1
ATOM 1614 N N . SER A 1 208 ? 38.379 -3.415 -38.981 1.00 88.06 208 SER A N 1
ATOM 1615 C CA . SER A 1 208 ? 38.270 -3.286 -37.521 1.00 88.06 208 SER A CA 1
ATOM 1616 C C . SER A 1 208 ? 37.963 -1.867 -37.037 1.00 88.06 208 SER A C 1
ATOM 1618 O O . SER A 1 208 ? 37.390 -1.679 -35.970 1.00 88.06 208 SER A O 1
ATOM 1620 N N . SER A 1 209 ? 38.272 -0.839 -37.835 1.00 87.62 209 SER A N 1
ATOM 1621 C CA . SER A 1 209 ? 37.880 0.545 -37.537 1.00 87.62 209 SER A CA 1
ATOM 1622 C C . SER A 1 209 ? 36.373 0.809 -37.675 1.00 87.62 209 SER A C 1
ATOM 1624 O O . SER A 1 209 ? 35.922 1.903 -37.349 1.00 87.62 209 SER A O 1
ATOM 1626 N N . LEU A 1 210 ? 35.611 -0.152 -38.204 1.00 91.81 210 LEU A N 1
ATOM 1627 C CA . LEU A 1 210 ? 34.157 -0.109 -38.387 1.00 91.81 210 LEU A CA 1
ATOM 1628 C C . LEU A 1 210 ? 33.441 -1.145 -37.503 1.00 91.81 210 LEU A C 1
ATOM 1630 O O . LEU A 1 210 ? 32.283 -1.476 -37.761 1.00 91.81 210 LEU A O 1
ATOM 1634 N N . ASP A 1 211 ? 34.118 -1.717 -36.509 1.00 92.25 211 ASP A N 1
ATOM 1635 C CA . ASP A 1 211 ? 33.470 -2.555 -35.501 1.00 92.25 211 ASP A CA 1
ATOM 1636 C C . ASP A 1 211 ? 32.659 -1.676 -34.540 1.00 92.25 211 ASP A C 1
ATOM 1638 O O . ASP A 1 211 ? 33.138 -0.654 -34.041 1.00 92.25 211 ASP A O 1
ATOM 1642 N N . ILE A 1 212 ? 31.402 -2.056 -34.301 1.00 93.19 212 ILE A N 1
ATOM 1643 C CA . ILE A 1 212 ? 30.535 -1.364 -33.347 1.00 93.19 212 ILE A CA 1
ATOM 1644 C C . ILE A 1 212 ? 30.867 -1.870 -31.944 1.00 93.19 212 ILE A C 1
ATOM 1646 O O . ILE A 1 212 ? 30.743 -3.057 -31.658 1.00 93.19 212 ILE A O 1
ATOM 1650 N N . ALA A 1 213 ? 31.276 -0.961 -31.059 1.00 91.81 213 ALA A N 1
ATOM 1651 C CA . ALA A 1 213 ? 31.417 -1.259 -29.641 1.00 91.81 213 ALA A CA 1
ATOM 1652 C C . ALA A 1 213 ? 30.038 -1.215 -28.968 1.00 91.81 213 ALA A C 1
ATOM 1654 O O . ALA A 1 213 ? 29.424 -0.149 -28.860 1.00 91.81 213 ALA A O 1
ATOM 1655 N N . GLU A 1 214 ? 29.557 -2.372 -28.525 1.00 91.25 214 GLU A N 1
ATOM 1656 C CA . GLU A 1 214 ? 28.269 -2.497 -27.846 1.00 91.25 214 GLU A CA 1
ATOM 1657 C C . GLU A 1 214 ? 28.418 -2.173 -26.354 1.00 91.25 214 GLU A C 1
ATOM 1659 O O . GLU A 1 214 ? 29.208 -2.821 -25.657 1.00 91.25 214 GLU A O 1
ATOM 1664 N N . PRO A 1 215 ? 27.703 -1.163 -25.829 1.00 89.00 215 PRO A N 1
ATOM 1665 C CA . PRO A 1 215 ? 27.705 -0.911 -24.398 1.00 89.00 215 PRO A CA 1
ATOM 1666 C C . PRO A 1 215 ? 26.989 -2.049 -23.663 1.00 89.00 215 PRO A C 1
ATOM 1668 O O . PRO A 1 215 ? 26.020 -2.620 -24.153 1.00 89.00 215 PRO A O 1
ATOM 1671 N N . GLN A 1 216 ? 27.458 -2.362 -22.456 1.00 88.75 216 GLN A N 1
ATOM 1672 C CA . GLN A 1 216 ? 26.784 -3.335 -21.601 1.00 88.75 216 GLN A CA 1
ATOM 1673 C C . GLN A 1 216 ? 25.454 -2.758 -21.109 1.00 88.75 216 GLN A C 1
ATOM 1675 O O . GLN A 1 216 ? 25.411 -1.637 -20.595 1.00 88.75 216 GLN A O 1
ATOM 1680 N N . VAL A 1 217 ? 24.381 -3.530 -21.267 1.00 90.12 217 VAL A N 1
ATOM 1681 C CA . VAL A 1 217 ? 23.064 -3.202 -20.719 1.00 90.12 217 VAL A CA 1
ATOM 1682 C C . VAL A 1 217 ? 23.018 -3.704 -19.275 1.00 90.12 217 VAL A C 1
ATOM 1684 O O . VAL A 1 217 ? 23.310 -4.876 -19.046 1.00 90.12 217 VAL A O 1
ATOM 1687 N N . PRO A 1 218 ? 22.696 -2.851 -18.288 1.00 92.12 218 PRO A N 1
ATOM 1688 C CA . PRO A 1 218 ? 22.571 -3.299 -16.909 1.00 92.12 218 PRO A CA 1
ATOM 1689 C C . PRO A 1 218 ? 21.360 -4.221 -16.755 1.00 92.12 218 PRO A C 1
ATOM 1691 O O . PRO A 1 218 ? 20.306 -3.965 -17.347 1.00 92.12 218 PRO A O 1
ATOM 1694 N N . ASP A 1 219 ? 21.492 -5.244 -15.915 1.00 93.75 219 ASP A N 1
ATOM 1695 C CA . ASP A 1 219 ? 20.390 -6.136 -15.554 1.00 93.75 219 ASP A CA 1
ATOM 1696 C C . ASP A 1 219 ? 19.234 -5.380 -14.880 1.00 93.75 219 ASP A C 1
ATOM 1698 O O . ASP A 1 219 ? 19.357 -4.226 -14.455 1.00 93.75 219 ASP A O 1
ATOM 1702 N N . ILE A 1 220 ? 18.082 -6.043 -14.785 1.00 94.44 220 ILE A N 1
ATOM 1703 C CA . ILE A 1 220 ? 16.949 -5.557 -13.995 1.00 94.44 220 ILE A CA 1
ATOM 1704 C C . ILE A 1 220 ? 17.380 -5.381 -12.536 1.00 94.44 220 ILE A C 1
ATOM 1706 O O . ILE A 1 220 ? 18.012 -6.257 -11.942 1.00 94.44 220 ILE A O 1
ATOM 1710 N N . ASN A 1 221 ? 16.984 -4.262 -11.931 1.00 94.69 221 ASN A N 1
ATOM 1711 C CA . ASN A 1 221 ? 17.280 -3.970 -10.538 1.00 94.69 221 ASN A CA 1
ATOM 1712 C C . ASN A 1 221 ? 16.352 -4.754 -9.595 1.00 94.69 221 ASN A C 1
ATOM 1714 O O . ASN A 1 221 ? 15.407 -4.217 -9.012 1.00 94.69 221 ASN A O 1
ATOM 1718 N N . GLN A 1 222 ? 16.634 -6.050 -9.455 1.00 95.12 222 GLN A N 1
ATOM 1719 C CA . GLN A 1 222 ? 15.833 -6.964 -8.644 1.00 95.12 222 GLN A CA 1
ATOM 1720 C C . GLN A 1 222 ? 15.804 -6.554 -7.166 1.00 95.12 222 GLN A C 1
ATOM 1722 O O . GLN A 1 222 ? 14.767 -6.656 -6.522 1.00 95.12 222 GLN A O 1
ATOM 1727 N N . VAL A 1 223 ? 16.909 -6.007 -6.649 1.00 94.69 223 VAL A N 1
ATOM 1728 C CA . VAL A 1 223 ? 17.009 -5.548 -5.255 1.00 94.69 223 VAL A CA 1
ATOM 1729 C C . VAL A 1 223 ? 15.989 -4.448 -4.958 1.00 94.69 223 VAL A C 1
ATOM 1731 O O . VAL A 1 223 ? 15.309 -4.508 -3.935 1.00 94.69 223 VAL A O 1
ATOM 1734 N N . LEU A 1 224 ? 15.847 -3.457 -5.847 1.00 93.69 224 LEU A N 1
ATOM 1735 C CA . LEU A 1 224 ? 14.838 -2.411 -5.675 1.00 93.69 224 LEU A CA 1
ATOM 1736 C C . LEU A 1 224 ? 13.416 -2.959 -5.820 1.00 93.69 224 LEU A C 1
ATOM 1738 O O . LEU A 1 224 ? 12.550 -2.576 -5.038 1.00 93.69 224 LEU A O 1
ATOM 1742 N N . LEU A 1 225 ? 13.172 -3.858 -6.780 1.00 94.81 225 LEU A N 1
ATOM 1743 C CA . LEU A 1 225 ? 11.852 -4.468 -6.984 1.00 94.81 225 LEU A CA 1
ATOM 1744 C C . LEU A 1 225 ? 11.390 -5.290 -5.778 1.00 94.81 225 LEU A C 1
ATOM 1746 O O . LEU A 1 225 ? 10.230 -5.181 -5.374 1.00 94.81 225 LEU A O 1
ATOM 1750 N N . ASP A 1 226 ? 12.292 -6.078 -5.197 1.00 93.12 226 ASP A N 1
ATOM 1751 C CA . ASP A 1 226 ? 12.028 -6.864 -3.992 1.00 93.12 226 ASP A CA 1
ATOM 1752 C C . ASP A 1 226 ? 11.832 -5.942 -2.779 1.00 93.12 226 ASP A C 1
ATOM 1754 O O . ASP A 1 226 ? 10.943 -6.168 -1.955 1.00 93.12 226 ASP A O 1
ATOM 1758 N N . GLY A 1 227 ? 12.599 -4.848 -2.713 1.00 93.19 227 GLY A N 1
ATOM 1759 C CA . GLY A 1 227 ? 12.499 -3.821 -1.674 1.00 93.19 227 GLY A CA 1
ATOM 1760 C C . GLY A 1 227 ? 11.178 -3.043 -1.654 1.00 93.19 227 GLY A C 1
ATOM 1761 O O . GLY A 1 227 ? 10.857 -2.439 -0.634 1.00 93.19 227 GLY A O 1
ATOM 1762 N N . LEU A 1 228 ? 10.377 -3.079 -2.727 1.00 93.88 228 LEU A N 1
ATOM 1763 C CA . LEU A 1 228 ? 9.018 -2.515 -2.722 1.00 93.88 228 LEU A CA 1
ATOM 1764 C C . LEU A 1 228 ? 8.048 -3.313 -1.833 1.00 93.88 228 LEU A C 1
ATOM 1766 O O . LEU A 1 228 ? 6.982 -2.812 -1.482 1.00 93.88 228 LEU A O 1
ATOM 1770 N N . GLY A 1 229 ? 8.396 -4.553 -1.485 1.00 89.06 229 GLY A N 1
ATOM 1771 C CA . GLY A 1 229 ? 7.543 -5.451 -0.719 1.00 89.06 229 GLY A CA 1
ATOM 1772 C C . GLY A 1 229 ? 6.508 -6.196 -1.568 1.00 89.06 229 GLY A C 1
ATOM 1773 O O . GLY A 1 229 ? 6.411 -6.059 -2.796 1.00 89.06 229 GLY A O 1
ATOM 1774 N N . ALA A 1 230 ? 5.742 -7.045 -0.885 1.00 87.75 230 ALA A N 1
ATOM 1775 C CA . ALA A 1 230 ? 4.696 -7.877 -1.463 1.00 87.75 230 ALA A CA 1
ATOM 1776 C C . ALA A 1 230 ? 3.394 -7.666 -0.673 1.00 87.75 230 ALA A C 1
ATOM 1778 O O . ALA A 1 230 ? 3.259 -8.210 0.425 1.00 87.75 230 ALA A O 1
ATOM 1779 N N . PRO A 1 231 ? 2.447 -6.864 -1.188 1.00 84.25 231 PRO A N 1
ATOM 1780 C CA . PRO A 1 231 ? 1.185 -6.640 -0.504 1.00 84.25 231 PRO A CA 1
ATOM 1781 C C . PRO A 1 231 ? 0.402 -7.953 -0.412 1.00 84.25 231 PRO A C 1
ATOM 1783 O O . PRO A 1 231 ? 0.151 -8.621 -1.416 1.00 84.25 231 PRO A O 1
ATOM 1786 N N . GLY A 1 232 ? 0.027 -8.336 0.810 1.00 79.00 232 GLY A N 1
ATOM 1787 C CA . GLY A 1 232 ? -0.794 -9.520 1.056 1.00 79.00 232 GLY A CA 1
ATOM 1788 C C . GLY A 1 232 ? -2.231 -9.367 0.542 1.00 79.00 232 GLY A C 1
ATOM 1789 O O . GLY A 1 232 ? -2.669 -8.298 0.116 1.00 79.00 232 GLY A O 1
ATOM 1790 N N . SER A 1 233 ? -3.020 -10.437 0.630 1.00 74.06 233 SER A N 1
ATOM 1791 C CA . SER A 1 233 ? -4.436 -10.453 0.227 1.00 74.06 233 SER A CA 1
ATOM 1792 C C . SER A 1 233 ? -5.399 -10.058 1.358 1.00 74.06 233 SER A C 1
ATOM 1794 O O . SER A 1 233 ? -6.518 -10.562 1.407 1.00 74.06 233 SER A O 1
ATOM 1796 N N . ARG A 1 234 ? -4.954 -9.224 2.308 1.00 68.75 234 ARG A N 1
ATOM 1797 C CA . ARG A 1 234 ? -5.688 -8.956 3.559 1.00 68.75 234 ARG A CA 1
ATOM 1798 C C . ARG A 1 234 ? -6.980 -8.168 3.326 1.00 68.75 234 ARG A C 1
ATOM 1800 O O . ARG A 1 234 ? -7.996 -8.508 3.918 1.00 68.75 234 ARG A O 1
ATOM 1807 N N . VAL A 1 235 ? -6.930 -7.187 2.423 1.00 77.69 235 VAL A N 1
ATOM 1808 C CA . VAL A 1 235 ? -8.027 -6.258 2.115 1.00 77.69 235 VAL A CA 1
ATOM 1809 C C . VAL A 1 235 ? -8.355 -6.329 0.624 1.00 77.69 235 VAL A C 1
ATOM 1811 O O . VAL A 1 235 ? -7.455 -6.327 -0.227 1.00 77.69 235 VAL A O 1
ATOM 1814 N N . GLN A 1 236 ? -9.647 -6.394 0.289 1.00 81.62 236 GLN A N 1
ATOM 1815 C CA . GLN A 1 236 ? -10.101 -6.232 -1.090 1.00 81.62 236 GLN A CA 1
ATOM 1816 C C . GLN A 1 236 ? -10.069 -4.752 -1.462 1.00 81.62 236 GLN A C 1
ATOM 1818 O O . GLN A 1 236 ? -11.014 -4.007 -1.231 1.00 81.62 236 GLN A O 1
ATOM 1823 N N . CYS A 1 237 ? -8.963 -4.330 -2.062 1.00 84.50 237 CYS A N 1
ATOM 1824 C CA . CYS A 1 237 ? -8.842 -2.986 -2.602 1.00 84.50 237 CYS A CA 1
ATOM 1825 C C . CYS A 1 237 ? -9.673 -2.878 -3.880 1.00 84.50 237 CYS A C 1
ATOM 1827 O O . CYS A 1 237 ? -9.250 -3.321 -4.948 1.00 84.50 237 CYS A O 1
ATOM 1829 N N . THR A 1 238 ? -10.873 -2.311 -3.783 1.00 71.81 238 THR A N 1
ATOM 1830 C CA . THR A 1 238 ? -11.594 -1.853 -4.972 1.00 71.81 238 THR A CA 1
ATOM 1831 C C . THR A 1 238 ? -10.820 -0.683 -5.562 1.00 71.81 238 THR A C 1
ATOM 1833 O O . THR A 1 238 ? -10.476 0.242 -4.828 1.00 71.81 238 THR A O 1
ATOM 1836 N N . ALA A 1 239 ? -10.532 -0.713 -6.863 1.00 56.41 239 ALA A N 1
ATOM 1837 C CA . ALA A 1 239 ? -9.814 0.362 -7.539 1.00 56.41 239 ALA A CA 1
ATOM 1838 C C . ALA A 1 239 ? -10.584 1.690 -7.409 1.00 56.41 239 ALA A C 1
ATOM 1840 O O . ALA A 1 239 ? -11.510 1.971 -8.170 1.00 56.41 239 ALA A O 1
ATOM 1841 N N . ALA A 1 240 ? -10.216 2.513 -6.429 1.00 49.44 240 ALA A N 1
ATOM 1842 C CA . ALA A 1 240 ? -10.708 3.872 -6.307 1.00 49.44 240 ALA A CA 1
ATOM 1843 C C . ALA A 1 240 ? -9.947 4.734 -7.324 1.00 49.44 240 ALA A C 1
ATOM 1845 O O . ALA A 1 240 ? -8.828 5.159 -7.055 1.00 49.44 240 ALA A O 1
ATOM 1846 N N . GLY A 1 241 ? -10.520 4.953 -8.515 1.00 42.81 241 GLY A N 1
ATOM 1847 C CA . GLY A 1 241 ? -9.941 5.906 -9.473 1.00 42.81 241 GLY A CA 1
ATOM 1848 C C . GLY A 1 241 ? -10.045 5.589 -10.963 1.00 42.81 241 GLY A C 1
ATOM 1849 O O . GLY A 1 241 ? -9.257 6.124 -11.738 1.00 42.81 241 GLY A O 1
ATOM 1850 N N . GLY A 1 242 ? -11.011 4.784 -11.411 1.00 34.38 242 GLY A N 1
ATOM 1851 C CA . GLY A 1 242 ? -11.495 4.935 -12.784 1.00 34.38 242 GLY A CA 1
ATOM 1852 C C . GLY A 1 242 ? -12.224 6.272 -12.877 1.00 34.38 242 GLY A C 1
ATOM 1853 O O . GLY A 1 242 ? -13.319 6.401 -12.335 1.00 34.38 242 GLY A O 1
ATOM 1854 N N . GLY A 1 243 ? -11.606 7.281 -13.495 1.00 32.34 243 GLY A N 1
ATOM 1855 C CA . GLY A 1 243 ? -12.274 8.543 -13.797 1.00 32.34 243 GLY A CA 1
ATOM 1856 C C . GLY A 1 243 ? -13.635 8.259 -14.426 1.00 32.34 243 GLY A C 1
ATOM 1857 O O . GLY A 1 243 ? -13.726 7.543 -15.424 1.00 32.34 243 GLY A O 1
ATOM 1858 N N . GLN A 1 244 ? -14.686 8.782 -13.802 1.00 30.66 244 GLN A N 1
ATOM 1859 C CA . GLN A 1 244 ? -16.038 8.743 -14.334 1.00 30.66 244 GLN A CA 1
ATOM 1860 C C . GLN A 1 244 ? -16.005 9.321 -15.756 1.00 30.66 244 GLN A C 1
ATOM 1862 O O . GLN A 1 244 ? -15.844 10.527 -15.947 1.00 30.66 244 GLN A O 1
ATOM 1867 N N . SER A 1 245 ? -16.157 8.464 -16.769 1.00 34.84 245 SER A N 1
ATOM 1868 C CA . SER A 1 245 ? -16.802 8.915 -18.001 1.00 34.84 245 SER A CA 1
ATOM 1869 C C . SER A 1 245 ? -18.196 9.412 -17.613 1.00 34.84 245 SER A C 1
ATOM 1871 O O . SER A 1 245 ? -18.831 8.771 -16.774 1.00 34.84 245 SER A O 1
ATOM 1873 N N . PRO A 1 246 ? -18.683 10.533 -18.167 1.00 35.72 246 PRO A N 1
ATOM 1874 C CA . PRO A 1 246 ? -20.008 11.035 -17.836 1.00 35.72 246 PRO A CA 1
ATOM 1875 C C . PRO A 1 246 ? -21.051 9.967 -18.181 1.00 35.72 246 PRO A C 1
ATOM 1877 O O . PRO A 1 246 ? -21.224 9.602 -19.346 1.00 35.72 246 PRO A O 1
ATOM 1880 N N . GLU A 1 247 ? -21.706 9.437 -17.149 1.00 35.50 247 GLU A N 1
ATOM 1881 C CA . GLU A 1 247 ? -22.780 8.466 -17.292 1.00 35.50 247 GLU A CA 1
ATOM 1882 C C . GLU A 1 247 ? -23.969 9.096 -18.021 1.00 35.50 247 GLU A C 1
ATOM 1884 O O . GLU A 1 247 ? -24.455 10.184 -17.703 1.00 35.50 247 GLU A O 1
ATOM 1889 N N . SER A 1 248 ? -24.419 8.358 -19.031 1.00 33.69 248 SER A N 1
ATOM 1890 C CA . SER A 1 248 ? -25.689 8.533 -19.721 1.00 33.69 248 SER A CA 1
ATOM 1891 C C . SER A 1 248 ? -26.858 8.388 -18.729 1.00 33.69 248 SER A C 1
ATOM 1893 O O . SER A 1 248 ? -26.828 7.490 -17.885 1.00 33.69 248 SER A O 1
ATOM 1895 N N . PRO A 1 249 ? -27.911 9.218 -18.809 1.00 35.75 249 PRO A N 1
ATOM 1896 C CA . PRO A 1 249 ? -28.885 9.346 -17.736 1.00 35.75 249 PRO A CA 1
ATOM 1897 C C . PRO A 1 249 ? -30.071 8.392 -17.914 1.00 35.75 249 PRO A C 1
ATOM 1899 O O . PRO A 1 249 ? -31.154 8.864 -18.224 1.00 35.75 249 PRO A O 1
ATOM 1902 N N . TYR A 1 250 ? -29.928 7.079 -17.702 1.00 33.25 250 TYR A N 1
ATOM 1903 C CA . TYR A 1 250 ? -31.103 6.195 -17.563 1.00 33.25 250 TYR A CA 1
ATOM 1904 C C . TYR A 1 250 ? -30.829 4.936 -16.715 1.00 33.25 250 TYR A C 1
ATOM 1906 O O . TYR A 1 250 ? -30.131 4.036 -17.166 1.00 33.25 250 TYR A O 1
ATOM 1914 N N . GLY A 1 251 ? -31.503 4.827 -15.556 1.00 31.59 251 GLY A N 1
ATOM 1915 C CA . GLY A 1 251 ? -32.041 3.543 -15.061 1.00 31.59 251 GLY A CA 1
ATOM 1916 C C . GLY A 1 251 ? -31.559 2.994 -13.704 1.00 31.59 251 GLY A C 1
ATOM 1917 O O . GLY A 1 251 ? -30.616 2.222 -13.660 1.00 31.59 251 GLY A O 1
ATOM 1918 N N . THR A 1 252 ? -32.290 3.340 -12.629 1.00 36.53 252 THR A N 1
ATOM 1919 C CA . THR A 1 252 ? -32.792 2.499 -11.496 1.00 36.53 252 THR A CA 1
ATOM 1920 C C . THR A 1 252 ? -32.133 1.124 -11.232 1.00 36.53 252 THR A C 1
ATOM 1922 O O . THR A 1 252 ? -32.110 0.292 -12.130 1.00 36.53 252 THR A O 1
ATOM 1925 N N . SER A 1 253 ? -31.738 0.725 -10.011 1.00 33.09 253 SER A N 1
ATOM 1926 C CA . SER A 1 253 ? -32.577 0.392 -8.829 1.00 33.09 253 SER A CA 1
ATOM 1927 C C . SER A 1 253 ? -31.680 -0.215 -7.705 1.00 33.09 253 SER A C 1
ATOM 1929 O O . SER A 1 253 ? -30.575 -0.648 -8.029 1.00 33.09 253 SER A O 1
ATOM 1931 N N . PRO A 1 254 ? -32.105 -0.282 -6.419 1.00 49.72 254 PRO A N 1
ATOM 1932 C CA . PRO A 1 254 ? -31.243 -0.478 -5.247 1.00 49.72 254 PRO A CA 1
ATOM 1933 C C . PRO A 1 254 ? -31.225 -1.920 -4.686 1.00 49.72 254 PRO A C 1
ATOM 1935 O O . PRO A 1 254 ? -31.989 -2.772 -5.127 1.00 49.72 254 PRO A O 1
ATOM 1938 N N . TYR A 1 255 ? -30.406 -2.108 -3.639 1.00 32.06 255 TYR A N 1
ATOM 1939 C CA . TYR A 1 255 ? -30.220 -3.261 -2.730 1.00 32.06 255 TYR A CA 1
ATOM 1940 C C . TYR A 1 255 ? -29.000 -4.157 -2.984 1.00 32.06 255 TYR A C 1
ATOM 1942 O O . TYR A 1 255 ? -28.867 -4.808 -4.014 1.00 32.06 255 TYR A O 1
ATOM 1950 N N . GLY A 1 256 ? -28.146 -4.231 -1.956 1.00 31.25 256 GLY A N 1
ATOM 1951 C CA . GLY A 1 256 ? -26.991 -5.120 -1.880 1.00 31.25 256 GLY A CA 1
ATOM 1952 C C . GLY A 1 256 ? -26.208 -4.941 -0.579 1.00 31.25 256 GLY A C 1
ATOM 1953 O O . GLY A 1 256 ? -25.054 -4.537 -0.601 1.00 31.25 256 GLY A O 1
ATOM 1954 N N . THR A 1 257 ? -26.855 -5.190 0.560 1.00 41.19 257 THR A N 1
ATOM 1955 C CA . THR A 1 257 ? -26.210 -5.437 1.856 1.00 41.19 257 THR A CA 1
ATOM 1956 C C . THR A 1 257 ? -25.342 -6.695 1.781 1.00 41.19 257 THR A C 1
ATOM 1958 O O . THR A 1 257 ? -25.827 -7.738 1.354 1.00 41.19 257 THR A O 1
ATOM 1961 N N . SER A 1 258 ? -24.100 -6.627 2.269 1.00 33.56 258 SER A N 1
ATOM 1962 C CA . SER A 1 258 ? -23.375 -7.800 2.778 1.00 33.56 258 SER A CA 1
ATOM 1963 C C . SER A 1 258 ? -22.225 -7.367 3.690 1.00 33.56 258 SER A C 1
ATOM 1965 O O . SER A 1 258 ? -21.065 -7.362 3.291 1.00 33.56 258 SER A O 1
ATOM 1967 N N . LEU A 1 259 ? -22.557 -7.020 4.935 1.00 40.84 259 LEU A N 1
ATOM 1968 C CA . LEU A 1 259 ? -21.630 -7.189 6.050 1.00 40.84 259 LEU A CA 1
ATOM 1969 C C . LEU A 1 259 ? -21.740 -8.650 6.487 1.00 40.84 259 LEU A C 1
ATOM 1971 O O . LEU A 1 259 ? -22.728 -9.051 7.100 1.00 40.84 259 LEU A O 1
ATOM 1975 N N . THR A 1 260 ? -20.742 -9.453 6.136 1.00 44.75 260 THR A N 1
ATOM 1976 C CA . THR A 1 260 ? -20.568 -10.789 6.705 1.00 44.75 260 THR A CA 1
ATOM 1977 C C . THR A 1 260 ? -19.131 -10.964 7.155 1.00 44.75 260 THR A C 1
ATOM 1979 O O . THR A 1 260 ? -18.254 -11.256 6.348 1.00 44.75 260 THR A O 1
ATOM 1982 N N . GLY A 1 261 ? -18.962 -10.872 8.471 1.00 37.16 261 GLY A N 1
ATOM 1983 C CA . GLY A 1 261 ? -18.229 -11.869 9.236 1.00 37.16 261 GLY A CA 1
ATOM 1984 C C . GLY A 1 261 ? -16.808 -11.498 9.622 1.00 37.16 261 GLY A C 1
ATOM 1985 O O . GLY A 1 261 ? -15.904 -11.586 8.796 1.00 37.16 261 GLY A O 1
ATOM 1986 N N . ARG A 1 262 ? -16.603 -11.313 10.928 1.00 35.38 262 ARG A N 1
ATOM 1987 C CA . ARG A 1 262 ? -15.556 -12.039 11.650 1.00 35.38 262 ARG A CA 1
ATOM 1988 C C . ARG A 1 262 ? -15.944 -12.280 13.108 1.00 35.38 262 ARG A C 1
ATOM 1990 O O . ARG A 1 262 ? -16.701 -11.516 13.694 1.00 35.38 262 ARG A O 1
ATOM 1997 N N . VAL A 1 263 ? -15.498 -13.456 13.547 1.00 38.62 263 VAL A N 1
ATOM 1998 C CA . VAL A 1 263 ? -15.634 -14.119 14.852 1.00 38.62 263 VAL A CA 1
ATOM 1999 C C . VAL A 1 263 ? -14.653 -13.511 15.838 1.00 38.62 263 VAL A C 1
ATOM 2001 O O . VAL A 1 263 ? -13.534 -13.195 15.371 1.00 38.62 263 VAL A O 1
#

Organism: Polarella glacialis (NCBI:txid89957)

Secondary structure (DSSP, 8-state):
-HHHHHHHHHHHHHHHHHHHHHHHHHHHHHHHHHHHHHHHHHHHHHHHHHHHHHHHHHHHHHHH---S-SS--SS-SS-HHHHHHHHHHHHHHHHHHHHHHHHHHHHHHHHHHHHHHHHHHHHHHHHHHHHHHHHHHHHHHHHHHHHHHHHHHHHHHHHHHHHHHHHHHHHHHHHHHHHHHHHHHHHHHS---HHHHHHHHH-PPP-GGG---PPPPPPP-HHHHHHT----SSS----TT-------S--------------